Protein AF-0000000083314354 (afdb_homodimer)

Sequence (200 aa):
MYGLIGKIQVVPGQRDALIAILLDGAREMPGCLSYVVAQDSTDPDAIWVTEVWDRQESHAASLTLPSVQQAMARGKPLIAGFSERCETVPVGGHGLATVPMYGLIGKIQVVPGQRDALIAILLDGAREMPGCLSYVVAQDSTDPDAIWVTEVWDRQESHAASLTLPSVQQAMARGKPLIAGFSERCETVPVGGHGLATVP

Foldseek 3Di:
DKKKKWKFFWAPPCLVVLLVLVVQLPPDQQQWFDWDWDQDPPDNRMIMIITDGNDPVSVVVSCVDPSNVVSCVVNVVGTPDIDDMDMDDDDDDPDGHDRD/DKKKKWKFFWAPPCLVVLQVLVVQLPPDQAQWFDWDWDQDPPDNRMIMIITDGNDPVSVVVSCVDPSNVVSCVVNVVGTPDIDDMDMDDDDDDPDTHDRD

Solvent-accessible surface area (backbone atoms only — not comparable to full-atom values): 10120 Å² total; per-residue (Å²): 78,24,25,40,41,33,32,36,29,29,35,82,92,34,45,70,60,42,51,53,37,52,55,66,25,60,56,87,44,75,51,58,23,28,35,39,39,21,41,35,68,87,40,86,38,31,36,35,39,43,38,34,22,64,35,59,65,35,55,61,54,42,62,69,37,68,56,34,43,52,26,48,64,67,35,51,85,38,49,69,46,71,81,42,76,42,57,29,34,45,75,50,65,36,37,65,40,76,78,132,77,24,26,39,41,32,32,36,30,29,35,83,90,34,44,68,62,43,51,55,37,52,52,68,32,53,77,80,46,75,52,58,23,27,36,40,40,20,40,34,69,86,39,85,38,31,35,35,40,41,37,34,23,64,35,60,66,35,55,60,52,41,63,70,36,69,55,34,42,52,26,48,65,68,34,53,83,38,50,69,45,71,84,42,76,42,58,29,33,44,75,49,65,37,34,64,43,78,80,132

Radius of gyration: 16.5 Å; Cα contacts (8 Å, |Δi|>4): 469; chains: 2; bounding box: 36×46×36 Å

pLDDT: mean 95.65, std 8.06, range [43.38, 98.88]

Nearest PDB structures (foldseek):
  4dn9-assembly1_A  TM=9.927E-01  e=3.118E-15  Chloroflexus aurantiacus J-10-fl
  2gff-assembly1_A  TM=8.220E-01  e=1.356E-07  Yersinia pestis
  3qmq-assembly2_B  TM=8.212E-01  e=3.690E-07  Escherichia coli str. K-12 substr. MG1655
  4dpo-assembly1_B  TM=8.648E-01  e=2.000E-06  Methanosarcina mazei Go1
  7bio-assembly1_A  TM=7.520E-01  e=1.765E-06  Streptomyces bottropensis

InterPro domains:
  IPR007138 Antibiotic biosynthesis monooxygenase domain [PF03992] (1-73)
  IPR007138 Antibiotic biosynthesis monooxygenase domain [PS51725] (2-88)
  IPR011008 Dimeric alpha-beta barrel [SSF54909] (4-83)

Organism: NCBI:txid1204385

Secondary structure (DSSP, 8-state):
-EEEEEEEEE-TT-HHHHHHHHHHHTS--TTEEEEEEEEESS-TTEEEEEEEES-HHHHHHHTTSHHHHHHHHHHGGGEEEEEEEEEEEEEEEESPPPP-/-EEEEEEEEE-TT-HHHHHHHHHHHTS--TTEEEEEEEEESS-TTEEEEEEEES-HHHHHHHTTSHHHHHHHHHHGGGEEEEEEEEEEEEEEEESPPPP-

Structure (mmCIF, N/CA/C/O backbone):
data_AF-0000000083314354-model_v1
#
loop_
_entity.id
_entity.type
_entity.pdbx_description
1 polymer 'Antibiotic biosynthesis monooxygenase'
#
loop_
_atom_site.group_PDB
_atom_site.id
_atom_site.type_symbol
_atom_site.label_atom_id
_atom_site.label_alt_id
_atom_site.label_comp_id
_atom_site.label_asym_id
_atom_site.label_entity_id
_atom_site.label_seq_id
_atom_site.pdbx_PDB_ins_code
_atom_site.Cartn_x
_atom_site.Cartn_y
_atom_site.Cartn_z
_atom_site.occupancy
_atom_site.B_iso_or_equiv
_atom_site.auth_seq_id
_atom_site.auth_comp_id
_atom_site.auth_asym_id
_atom_site.auth_atom_id
_atom_site.pdbx_PDB_model_num
ATOM 1 N N . MET A 1 1 ? -13.422 5.605 -2.016 1 97.44 1 MET A N 1
ATOM 2 C CA . MET A 1 1 ? -12.656 4.508 -2.596 1 97.44 1 MET A CA 1
ATOM 3 C C . MET A 1 1 ? -12.5 3.367 -1.596 1 97.44 1 MET A C 1
ATOM 5 O O . MET A 1 1 ? -12.891 3.498 -0.433 1 97.44 1 MET A O 1
ATOM 9 N N . TYR A 1 2 ? -12.086 2.189 -2.035 1 98.62 2 TYR A N 1
ATOM 10 C CA . TYR A 1 2 ? -11.82 0.991 -1.249 1 98.62 2 TYR A CA 1
ATOM 11 C C . TYR A 1 2 ? -10.375 0.531 -1.43 1 98.62 2 TYR A C 1
ATOM 13 O O . TYR A 1 2 ? -9.852 0.546 -2.545 1 98.62 2 TYR A O 1
ATOM 21 N N . GLY A 1 3 ? -9.742 0.152 -0.328 1 98.69 3 GLY A N 1
ATOM 22 C CA . GLY A 1 3 ? -8.352 -0.268 -0.404 1 98.69 3 GLY A CA 1
ATOM 23 C C . GLY A 1 3 ? -8.047 -1.486 0.447 1 98.69 3 GLY A C 1
ATOM 24 O O . GLY A 1 3 ? -8.758 -1.769 1.412 1 98.69 3 GLY A O 1
ATOM 25 N N . LEU A 1 4 ? -7.027 -2.205 0.067 1 98.75 4 LEU A N 1
ATOM 26 C CA . LEU A 1 4 ? -6.516 -3.348 0.817 1 98.75 4 LEU A CA 1
ATOM 27 C C . LEU A 1 4 ? -4.992 -3.336 0.856 1 98.75 4 LEU A C 1
ATOM 29 O O . LEU A 1 4 ? -4.344 -3.023 -0.145 1 98.75 4 LEU A O 1
ATOM 33 N N . ILE A 1 5 ? -4.469 -3.637 1.985 1 98.81 5 ILE A N 1
ATOM 34 C CA . ILE A 1 5 ? -3.053 -3.92 2.188 1 98.81 5 ILE A CA 1
ATOM 35 C C . ILE A 1 5 ? -2.883 -5.328 2.752 1 98.81 5 ILE A C 1
ATOM 37 O O . ILE A 1 5 ? -3.473 -5.668 3.781 1 98.81 5 ILE A O 1
ATOM 41 N N . GLY A 1 6 ? -2.109 -6.125 2.066 1 98.5 6 GLY A N 1
ATOM 42 C CA . GLY A 1 6 ? -1.921 -7.492 2.523 1 98.5 6 GLY A CA 1
ATOM 43 C C . GLY A 1 6 ? -0.474 -7.945 2.471 1 98.5 6 GLY A C 1
ATOM 44 O O . GLY A 1 6 ? 0.269 -7.559 1.566 1 98.5 6 GLY A O 1
ATOM 45 N N . LYS A 1 7 ? -0.162 -8.703 3.445 1 98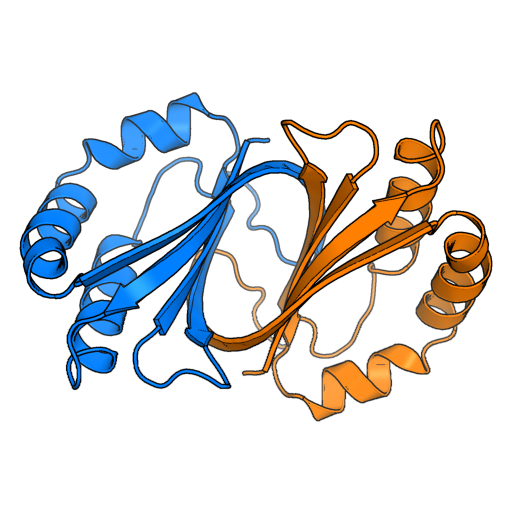.69 7 LYS A N 1
ATOM 46 C CA . LYS A 1 7 ? 1.104 -9.43 3.436 1 98.69 7 LYS A CA 1
ATOM 47 C C . LYS A 1 7 ? 0.876 -10.93 3.307 1 98.69 7 LYS A C 1
ATOM 49 O O . LYS A 1 7 ? 0.167 -11.531 4.117 1 98.69 7 LYS A O 1
ATOM 54 N N . ILE A 1 8 ? 1.473 -11.531 2.312 1 98.75 8 ILE A N 1
ATOM 55 C CA . ILE A 1 8 ? 1.336 -12.945 2.004 1 98.75 8 ILE A CA 1
ATOM 56 C C . ILE A 1 8 ? 2.627 -13.68 2.365 1 98.75 8 ILE A C 1
ATOM 58 O O . ILE A 1 8 ? 3.709 -13.305 1.905 1 98.75 8 ILE A O 1
ATOM 62 N N . GLN A 1 9 ? 2.49 -14.617 3.225 1 98.88 9 GLN A N 1
ATOM 63 C CA . GLN A 1 9 ? 3.6 -15.539 3.449 1 98.88 9 GL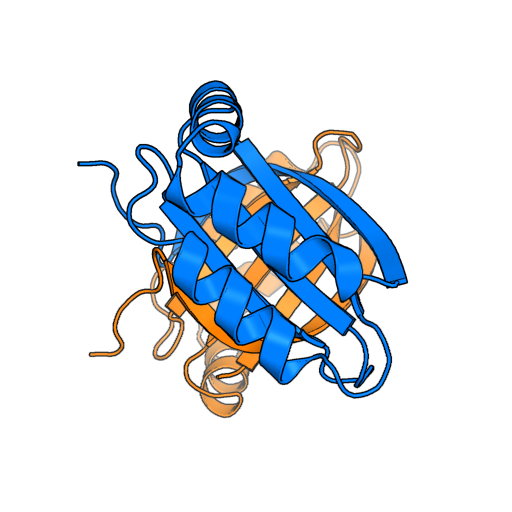N A CA 1
ATOM 64 C C . GLN A 1 9 ? 3.645 -16.625 2.373 1 98.88 9 GLN A C 1
ATOM 66 O O . GLN A 1 9 ? 2.623 -17.234 2.061 1 98.88 9 GLN A O 1
ATOM 71 N N . VAL A 1 10 ? 4.766 -16.812 1.825 1 98.81 10 VAL A N 1
ATOM 72 C CA . VAL A 1 10 ? 4.914 -17.688 0.664 1 98.81 10 VAL A CA 1
ATOM 73 C C . VAL A 1 10 ? 5.68 -18.953 1.058 1 98.81 10 VAL A C 1
ATOM 75 O O . VAL A 1 10 ? 6.559 -18.906 1.923 1 98.81 10 VAL A O 1
ATOM 78 N N . VAL A 1 11 ? 5.387 -20.031 0.438 1 98.81 11 VAL A N 1
ATOM 79 C CA . VAL A 1 11 ? 6.188 -21.25 0.576 1 98.81 11 VAL A CA 1
ATOM 80 C C . VAL A 1 11 ? 7.641 -20.938 0.229 1 98.81 11 VAL A C 1
ATOM 82 O O . VAL A 1 11 ? 7.93 -20.328 -0.804 1 98.81 11 VAL A O 1
ATOM 85 N N . PRO A 1 12 ? 8.547 -21.375 1.115 1 98.44 12 PRO A N 1
ATOM 86 C CA . PRO A 1 12 ? 9.953 -21.047 0.875 1 98.44 12 PRO A CA 1
ATOM 87 C C . PRO A 1 12 ? 10.414 -21.391 -0.539 1 98.44 12 PRO A C 1
ATOM 89 O O . PRO A 1 12 ? 10.109 -22.484 -1.039 1 98.44 12 PRO A O 1
ATOM 92 N N . GLY A 1 13 ? 11.023 -20.406 -1.194 1 98.19 13 GLY A N 1
ATOM 93 C CA . GLY A 1 13 ? 11.586 -20.609 -2.521 1 98.19 13 GLY A CA 1
ATOM 94 C C . GLY A 1 13 ? 10.602 -20.312 -3.635 1 98.19 13 GLY A C 1
ATOM 95 O O . GLY A 1 13 ? 10.953 -20.359 -4.816 1 98.19 13 GLY A O 1
ATOM 96 N N . GLN A 1 14 ? 9.383 -19.906 -3.279 1 98.81 14 GLN A N 1
ATOM 97 C CA . GLN A 1 14 ? 8.344 -19.781 -4.297 1 98.81 14 GLN A CA 1
ATOM 98 C C . GLN A 1 14 ? 7.934 -18.328 -4.484 1 98.81 14 GLN A C 1
ATOM 100 O O . GLN A 1 14 ? 6.902 -18.047 -5.102 1 98.81 14 GLN A O 1
ATOM 105 N N . ARG A 1 15 ? 8.672 -17.453 -3.959 1 98.62 15 ARG A N 1
ATOM 106 C CA . ARG A 1 15 ? 8.266 -16.062 -3.977 1 98.62 15 ARG A CA 1
ATOM 107 C C . ARG A 1 15 ? 8.172 -15.531 -5.406 1 98.62 15 ARG A C 1
ATOM 109 O O . ARG A 1 15 ? 7.176 -14.914 -5.785 1 98.62 15 ARG A O 1
ATOM 116 N N . ASP A 1 16 ? 9.195 -15.766 -6.27 1 98.44 16 ASP A N 1
ATOM 117 C CA . ASP A 1 16 ? 9.203 -15.258 -7.641 1 98.44 16 ASP A CA 1
ATOM 118 C C . ASP A 1 16 ? 8.047 -15.844 -8.445 1 98.44 16 ASP A C 1
ATOM 120 O O . ASP A 1 16 ? 7.426 -15.148 -9.25 1 98.44 16 ASP A O 1
ATOM 124 N N . ALA A 1 17 ? 7.836 -17.094 -8.203 1 98.75 17 ALA A N 1
ATOM 125 C CA . ALA A 1 17 ? 6.75 -17.766 -8.914 1 98.75 17 ALA A CA 1
ATOM 126 C C . ALA A 1 17 ? 5.402 -17.141 -8.562 1 98.75 17 ALA A C 1
ATOM 128 O O . ALA A 1 17 ? 4.574 -16.891 -9.438 1 98.75 17 ALA A O 1
ATOM 129 N N . LEU A 1 18 ? 5.16 -16.891 -7.281 1 98.81 18 LEU A N 1
ATOM 130 C CA . LEU A 1 18 ? 3.895 -16.297 -6.867 1 98.81 18 LEU A CA 1
ATOM 131 C C . LEU A 1 18 ? 3.756 -14.883 -7.406 1 98.81 18 LEU A C 1
ATOM 133 O O . LEU A 1 18 ? 2.68 -14.492 -7.859 1 98.81 18 LEU A O 1
ATOM 137 N N . ILE A 1 19 ? 4.805 -14.141 -7.395 1 98.69 19 ILE A N 1
ATOM 138 C CA . ILE A 1 19 ? 4.777 -12.773 -7.906 1 98.69 19 ILE A CA 1
ATOM 139 C C . ILE A 1 19 ? 4.371 -12.781 -9.383 1 98.69 19 ILE A C 1
ATOM 141 O O . ILE A 1 19 ? 3.514 -12 -9.797 1 98.69 19 ILE A O 1
ATOM 145 N N . ALA A 1 20 ? 4.949 -13.688 -10.141 1 98.31 20 ALA A N 1
ATOM 146 C CA . ALA A 1 20 ? 4.625 -13.781 -11.562 1 98.31 20 ALA A CA 1
ATOM 147 C C . ALA A 1 20 ? 3.146 -14.094 -11.773 1 98.31 20 ALA A C 1
ATOM 149 O O . ALA A 1 20 ? 2.502 -13.516 -12.656 1 98.31 20 ALA A O 1
ATOM 150 N N . ILE A 1 21 ? 2.623 -14.93 -10.977 1 98.38 21 ILE A N 1
ATOM 151 C CA . ILE A 1 21 ? 1.226 -15.344 -11.07 1 98.38 21 ILE A CA 1
ATOM 152 C C . ILE A 1 21 ? 0.318 -14.156 -10.758 1 98.38 21 ILE A C 1
ATOM 154 O O . ILE A 1 21 ? -0.643 -13.891 -11.484 1 98.38 21 ILE A O 1
ATOM 158 N N . LEU A 1 22 ? 0.602 -13.43 -9.672 1 97.81 22 LEU A N 1
ATOM 159 C CA . LEU A 1 22 ? -0.213 -12.289 -9.258 1 97.81 22 LEU A CA 1
ATOM 160 C C . LEU A 1 22 ? -0.202 -11.203 -10.328 1 97.81 22 LEU A C 1
ATOM 162 O O . LEU A 1 22 ? -1.246 -10.625 -10.648 1 97.81 22 LEU A O 1
ATOM 166 N N . LEU A 1 23 ? 0.951 -10.953 -10.867 1 96.56 23 LEU A N 1
ATOM 167 C CA . LEU A 1 23 ? 1.077 -9.906 -11.875 1 96.56 23 LEU A CA 1
ATOM 168 C C . LEU A 1 23 ? 0.33 -10.289 -13.148 1 96.56 23 LEU A C 1
ATOM 170 O O . LEU A 1 23 ? -0.278 -9.43 -13.797 1 96.56 23 LEU A O 1
ATOM 174 N N . ASP A 1 24 ? 0.37 -11.555 -13.484 1 94.19 24 ASP A N 1
ATOM 175 C CA . ASP A 1 24 ? -0.361 -12.039 -14.656 1 94.19 24 ASP A CA 1
ATOM 176 C C . ASP A 1 24 ? -1.867 -11.883 -14.461 1 94.19 24 ASP A C 1
ATOM 178 O O . ASP A 1 24 ? -2.59 -11.562 -15.406 1 94.19 24 ASP A O 1
ATOM 182 N N . GLY A 1 25 ? -2.365 -11.977 -13.289 1 92.56 25 GLY A N 1
ATOM 183 C CA . GLY A 1 25 ? -3.785 -11.93 -12.977 1 92.56 25 GLY A CA 1
ATOM 184 C C . GLY A 1 25 ? -4.309 -10.516 -12.812 1 92.56 25 GLY A C 1
ATOM 185 O O . GLY A 1 25 ? -5.52 -10.289 -12.82 1 92.56 25 GLY A O 1
ATOM 186 N N . ALA A 1 26 ? -3.438 -9.633 -12.555 1 86.25 26 ALA A N 1
ATOM 187 C CA . ALA A 1 26 ? -3.828 -8.266 -12.227 1 86.25 26 ALA A CA 1
ATOM 188 C C . ALA A 1 26 ? -4.012 -7.426 -13.484 1 86.25 26 ALA A C 1
ATOM 190 O O . ALA A 1 26 ? -4.145 -6.199 -13.414 1 86.25 26 ALA A O 1
ATOM 191 N N . ARG A 1 27 ? -4.148 -8.133 -14.523 1 84.69 27 ARG A N 1
ATOM 192 C CA . ARG A 1 27 ? -4.348 -7.406 -15.766 1 84.69 27 ARG A CA 1
ATOM 193 C C . ARG A 1 27 ? -5.828 -7.109 -16 1 84.69 27 ARG A C 1
ATOM 195 O O . ARG A 1 27 ? -6.684 -7.949 -15.727 1 84.69 27 ARG A O 1
ATOM 202 N N . GLU A 1 28 ? -6.238 -5.871 -16.281 1 86.38 28 GLU A N 1
ATOM 203 C CA . GLU A 1 28 ? -7.555 -5.414 -16.719 1 86.38 28 GLU A CA 1
ATOM 204 C C . GLU A 1 28 ? -8.617 -5.707 -15.672 1 86.38 28 GLU A C 1
ATOM 206 O O . GLU A 1 28 ? -9.461 -6.586 -15.859 1 86.38 28 GLU A O 1
ATOM 211 N N . MET A 1 29 ? -8.703 -5.133 -14.688 1 95.06 29 MET A N 1
ATOM 212 C CA . MET A 1 29 ? -9.703 -5.215 -13.633 1 95.06 29 MET A CA 1
ATOM 213 C C . MET A 1 29 ? -10.492 -3.912 -13.523 1 95.06 29 MET A C 1
ATOM 215 O O . MET A 1 29 ? -10.031 -2.953 -12.898 1 95.06 29 MET A O 1
ATOM 219 N N . PRO A 1 30 ? -11.68 -4.02 -14.195 1 96 30 PRO A N 1
ATOM 220 C CA . PRO A 1 30 ? -12.492 -2.801 -14.172 1 96 30 PRO A CA 1
ATOM 221 C C . PRO A 1 30 ? -12.641 -2.223 -12.766 1 96 30 PRO A C 1
ATOM 223 O O . PRO A 1 30 ? -12.938 -2.961 -11.82 1 96 30 PRO A O 1
ATOM 226 N N . GLY A 1 31 ? -12.328 -0.922 -12.602 1 96.5 31 GLY A N 1
ATOM 227 C CA . GLY A 1 31 ? -12.484 -0.228 -11.328 1 96.5 31 GLY A CA 1
ATOM 228 C C . GLY A 1 31 ? -11.234 -0.272 -10.469 1 96.5 31 GLY A C 1
ATOM 229 O O . GLY A 1 31 ? -11.164 0.386 -9.43 1 96.5 31 GLY A O 1
ATOM 230 N N . CYS A 1 32 ? -10.234 -1.088 -10.836 1 96.75 32 CYS A N 1
ATOM 231 C CA . CYS A 1 32 ? -8.961 -1.099 -10.125 1 96.75 32 CYS A CA 1
ATOM 232 C C . CYS A 1 32 ? -8.125 0.123 -10.484 1 96.75 32 CYS A C 1
ATOM 234 O O . CYS A 1 32 ? -7.797 0.334 -11.656 1 96.75 32 CYS A O 1
ATOM 236 N N . LEU A 1 33 ? -7.758 0.888 -9.531 1 96.19 33 LEU A N 1
ATOM 237 C CA . LEU A 1 33 ? -6.996 2.111 -9.758 1 96.19 33 LEU A CA 1
ATOM 238 C C . LEU A 1 33 ? -5.508 1.872 -9.531 1 96.19 33 LEU A C 1
ATOM 240 O O . LEU A 1 33 ? -4.668 2.543 -10.133 1 96.19 33 LEU A O 1
ATOM 244 N N . SER A 1 34 ? -5.258 0.936 -8.672 1 96.38 34 SER A N 1
ATOM 245 C CA . SER A 1 34 ? -3.883 0.571 -8.344 1 96.38 34 SER A CA 1
ATOM 246 C C . SER A 1 34 ? -3.805 -0.843 -7.781 1 96.38 34 SER A C 1
ATOM 248 O O . SER A 1 34 ? -4.664 -1.253 -7 1 96.38 34 SER A O 1
ATOM 250 N N . TYR A 1 35 ? -2.873 -1.595 -8.195 1 97.12 35 TYR A N 1
ATOM 251 C CA . TYR A 1 35 ? -2.514 -2.926 -7.715 1 97.12 35 TYR A CA 1
ATOM 252 C C . TYR A 1 35 ? -1.008 -3.146 -7.801 1 97.12 35 TYR A C 1
ATOM 254 O O . TYR A 1 35 ? -0.467 -3.363 -8.891 1 97.12 35 TYR A O 1
ATOM 262 N N . VAL A 1 36 ? -0.32 -3.129 -6.676 1 97.69 36 VAL A N 1
ATOM 263 C CA . VAL A 1 36 ? 1.138 -3.195 -6.664 1 97.69 36 VAL A CA 1
ATOM 264 C C . VAL A 1 36 ? 1.593 -4.461 -5.941 1 97.69 36 VAL A C 1
ATOM 266 O O . VAL A 1 36 ? 1.148 -4.738 -4.828 1 97.69 36 VAL A O 1
ATOM 269 N N . VAL A 1 37 ? 2.41 -5.219 -6.562 1 98.56 37 VAL A N 1
ATOM 270 C CA . VAL A 1 37 ? 3.047 -6.395 -5.977 1 98.56 37 VAL A CA 1
ATOM 271 C C . VAL A 1 37 ? 4.5 -6.074 -5.633 1 98.56 37 VAL A C 1
ATOM 273 O O . VAL A 1 37 ? 5.246 -5.559 -6.469 1 98.56 37 VAL A O 1
ATOM 276 N N . ALA A 1 38 ? 4.883 -6.383 -4.402 1 98.81 38 ALA A N 1
ATOM 277 C CA . ALA A 1 38 ? 6.223 -6.039 -3.936 1 98.81 38 ALA A CA 1
ATOM 278 C C . ALA A 1 38 ? 6.812 -7.164 -3.088 1 98.81 38 ALA A C 1
ATOM 280 O O . ALA A 1 38 ? 6.09 -7.832 -2.344 1 98.81 38 ALA A O 1
ATOM 281 N N . GLN A 1 39 ? 8.078 -7.34 -3.215 1 98.88 39 GLN A N 1
ATOM 282 C CA . GLN A 1 39 ? 8.805 -8.18 -2.268 1 98.88 39 GLN A CA 1
ATOM 283 C C . GLN A 1 39 ? 8.938 -7.492 -0.911 1 98.88 39 GLN A C 1
ATOM 285 O O . GLN A 1 39 ? 9.133 -6.277 -0.84 1 98.88 39 GLN A O 1
ATOM 290 N N . ASP A 1 40 ? 8.82 -8.273 0.174 1 98.75 40 ASP A N 1
ATOM 291 C CA . ASP A 1 40 ? 9.242 -7.754 1.473 1 98.75 40 ASP A CA 1
ATOM 292 C C . ASP A 1 40 ? 10.758 -7.613 1.541 1 98.75 40 ASP A C 1
ATOM 294 O O . ASP A 1 40 ? 11.492 -8.562 1.248 1 98.75 40 ASP A O 1
ATOM 298 N N . SER A 1 41 ? 11.242 -6.5 1.929 1 98.31 41 SER A N 1
ATOM 299 C CA . SER A 1 41 ? 12.672 -6.23 1.861 1 98.31 41 SER A CA 1
ATOM 300 C C . SER A 1 41 ? 13.438 -7.031 2.912 1 98.31 41 SER A C 1
ATOM 302 O O . SER A 1 41 ? 14.633 -7.281 2.764 1 98.31 41 SER A O 1
ATOM 304 N N . THR A 1 42 ? 12.75 -7.547 3.949 1 97.19 42 THR A N 1
ATOM 305 C CA . THR A 1 42 ? 13.469 -8.148 5.066 1 97.19 42 THR A CA 1
ATOM 306 C C . THR A 1 42 ?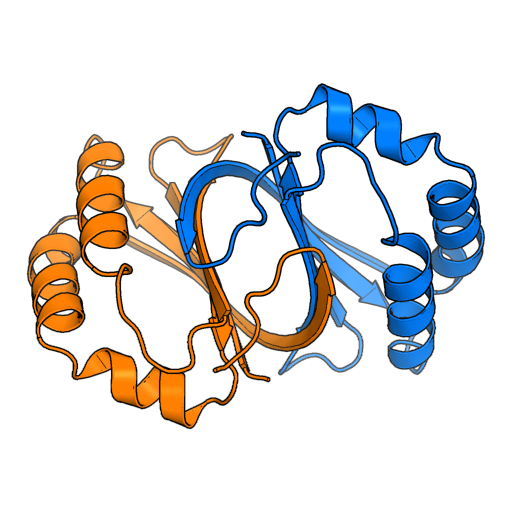 13.094 -9.617 5.215 1 97.19 42 THR A C 1
ATOM 308 O O . THR A 1 42 ? 13.719 -10.352 5.992 1 97.19 42 THR A O 1
ATOM 311 N N . ASP A 1 43 ? 12.039 -10.07 4.582 1 97.75 43 ASP A N 1
ATOM 312 C CA . ASP A 1 43 ? 11.57 -11.453 4.633 1 97.75 43 ASP A CA 1
ATOM 313 C C . ASP A 1 43 ? 11.539 -12.07 3.236 1 97.75 43 ASP A C 1
ATOM 315 O O . ASP A 1 43 ? 10.672 -11.734 2.422 1 97.75 43 ASP A O 1
ATOM 319 N N . PRO A 1 44 ? 12.414 -12.977 2.977 1 97.81 44 PRO A N 1
ATOM 320 C CA . PRO A 1 44 ? 12.508 -13.531 1.624 1 97.81 44 PRO A CA 1
ATOM 321 C C . PRO A 1 44 ? 11.289 -14.383 1.254 1 97.81 44 PRO A C 1
ATOM 323 O O . PRO A 1 44 ? 11.117 -14.734 0.086 1 97.81 44 PRO A O 1
ATOM 326 N N . ASP A 1 45 ? 10.461 -14.664 2.268 1 98.44 45 ASP A N 1
ATOM 327 C CA . ASP A 1 45 ? 9.297 -15.508 2.016 1 98.44 45 ASP A CA 1
ATOM 328 C C . ASP A 1 45 ? 8 -14.719 2.215 1 98.44 45 ASP A C 1
ATOM 330 O O . ASP A 1 45 ? 7.008 -15.258 2.713 1 98.44 45 ASP A O 1
ATOM 334 N N . ALA A 1 46 ? 8.047 -13.438 1.849 1 98.75 46 ALA A N 1
ATOM 335 C CA . ALA A 1 46 ? 6.836 -12.633 1.989 1 98.75 46 ALA A CA 1
ATOM 336 C C . ALA A 1 46 ? 6.691 -11.656 0.83 1 98.75 46 ALA A C 1
ATOM 338 O O . ALA A 1 46 ? 7.691 -11.172 0.288 1 98.75 46 ALA A O 1
ATOM 339 N N . ILE A 1 47 ? 5.434 -11.43 0.482 1 98.81 47 ILE A N 1
ATOM 340 C CA . ILE A 1 47 ? 5.008 -10.5 -0.557 1 98.81 47 ILE A CA 1
ATOM 341 C C . ILE A 1 47 ? 3.969 -9.539 0.008 1 98.81 47 ILE A C 1
ATOM 343 O O . ILE A 1 47 ? 3.117 -9.93 0.808 1 98.81 47 ILE A O 1
ATOM 347 N N . TRP A 1 48 ? 4.113 -8.32 -0.403 1 98.81 48 TRP A N 1
ATOM 348 C CA . TRP A 1 48 ? 3.08 -7.332 -0.117 1 98.81 48 TRP A CA 1
ATOM 349 C C . TRP A 1 48 ? 2.244 -7.043 -1.358 1 98.81 48 TRP A C 1
ATOM 351 O O . TRP A 1 48 ? 2.781 -6.926 -2.463 1 98.81 48 TRP A O 1
ATOM 361 N N . VAL A 1 49 ? 0.959 -6.891 -1.178 1 98.75 49 VAL A N 1
ATOM 362 C CA . VAL A 1 49 ? 0.055 -6.395 -2.209 1 98.75 49 VAL A CA 1
ATOM 363 C C . VAL A 1 49 ? -0.736 -5.203 -1.674 1 98.75 49 VAL A C 1
ATOM 365 O O . VAL A 1 49 ? -1.353 -5.289 -0.609 1 98.75 49 VAL A O 1
ATOM 368 N N . THR A 1 50 ? -0.691 -4.086 -2.35 1 98.44 50 THR A N 1
ATOM 369 C CA . THR A 1 50 ? -1.521 -2.926 -2.049 1 98.44 50 THR A CA 1
ATOM 370 C C . THR A 1 50 ? -2.457 -2.611 -3.213 1 98.44 50 THR A C 1
ATOM 372 O O . THR A 1 50 ? -2.043 -2.635 -4.371 1 98.44 50 THR A O 1
ATOM 375 N N . GLU A 1 51 ? -3.693 -2.311 -2.848 1 98.19 51 GLU A N 1
ATOM 376 C CA . GLU A 1 51 ? -4.715 -2.133 -3.875 1 98.19 51 GLU A CA 1
ATOM 377 C C . GLU A 1 51 ? -5.594 -0.92 -3.578 1 98.19 51 GLU A C 1
ATOM 379 O O . GLU A 1 51 ? -5.906 -0.645 -2.418 1 98.19 51 GLU A O 1
ATOM 384 N N . VAL A 1 52 ? -5.996 -0.265 -4.605 1 98.06 52 VAL A N 1
ATOM 385 C CA . VAL A 1 52 ? -7.004 0.792 -4.551 1 98.06 52 VAL A CA 1
ATOM 386 C C . VAL A 1 52 ? -8.055 0.562 -5.633 1 98.06 52 VAL A C 1
ATOM 388 O O . VAL A 1 52 ? -7.719 0.338 -6.797 1 98.06 52 VAL A O 1
ATOM 391 N N . TRP A 1 53 ? -9.273 0.628 -5.203 1 97.75 53 TRP A N 1
ATOM 392 C CA . TRP A 1 53 ? -10.438 0.441 -6.066 1 97.75 53 TRP A CA 1
ATOM 393 C C . TRP A 1 53 ? -11.359 1.655 -6.012 1 97.75 53 TRP A C 1
ATOM 395 O O . TRP A 1 53 ? -11.461 2.316 -4.973 1 97.75 53 TRP A O 1
ATOM 405 N N . ASP A 1 54 ? -12.047 1.853 -7.121 1 97.19 54 ASP A N 1
ATOM 406 C CA . ASP A 1 54 ? -12.977 2.979 -7.137 1 97.19 54 ASP A CA 1
ATOM 407 C C . ASP A 1 54 ? -14.109 2.76 -6.141 1 97.19 54 ASP A C 1
ATOM 409 O O . ASP A 1 54 ? -14.641 3.721 -5.578 1 97.19 54 ASP A O 1
ATOM 413 N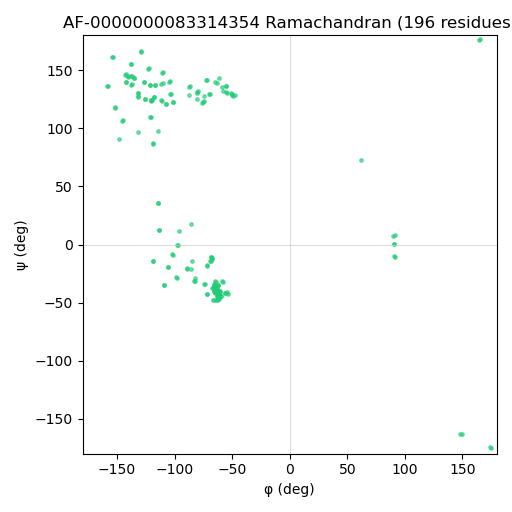 N . ARG A 1 55 ? -14.508 1.507 -6 1 97.94 55 ARG A N 1
ATOM 414 C CA . ARG A 1 55 ? -15.523 1.13 -5.016 1 97.94 55 ARG A CA 1
ATOM 415 C C . ARG A 1 55 ? -15.352 -0.325 -4.59 1 97.94 55 ARG A C 1
ATOM 417 O O . ARG A 1 55 ? -14.719 -1.114 -5.293 1 97.94 55 ARG A O 1
ATOM 424 N N . GLN A 1 56 ? -15.93 -0.704 -3.459 1 98.38 56 GLN A N 1
ATOM 425 C CA . GLN A 1 56 ? -15.805 -2.045 -2.896 1 98.38 56 GLN A CA 1
ATOM 426 C C . GLN A 1 56 ? -16.422 -3.088 -3.822 1 98.38 56 GLN A C 1
ATOM 428 O O . GLN A 1 56 ? -15.906 -4.199 -3.949 1 98.38 56 GLN A O 1
ATOM 433 N N . GLU A 1 57 ? -17.5 -2.748 -4.457 1 98.56 57 GLU A N 1
ATOM 434 C CA . GLU A 1 57 ? -18.188 -3.666 -5.355 1 98.56 57 GLU A CA 1
ATOM 435 C C . GLU A 1 57 ? -17.312 -4.059 -6.535 1 98.56 57 GLU A C 1
ATOM 437 O O . GLU A 1 57 ? -17.391 -5.18 -7.035 1 98.56 57 GLU A O 1
ATOM 442 N N . SER A 1 58 ? -16.484 -3.135 -7.023 1 98.31 58 SER A N 1
ATOM 443 C CA . SER A 1 58 ? -15.555 -3.447 -8.109 1 98.31 58 SER A CA 1
ATOM 444 C C . SER A 1 58 ? -14.523 -4.48 -7.668 1 98.31 58 SER A C 1
ATOM 446 O O . SER A 1 58 ? -14.188 -5.391 -8.43 1 98.31 58 SER A O 1
ATOM 448 N N . HIS A 1 59 ? -14.055 -4.324 -6.449 1 98.25 59 HIS A N 1
ATOM 449 C CA . HIS A 1 59 ? -13.133 -5.328 -5.918 1 98.25 59 HIS A CA 1
ATOM 450 C C . HIS A 1 59 ? -13.797 -6.699 -5.844 1 98.25 59 HIS A C 1
ATOM 452 O O . HIS A 1 59 ? -13.234 -7.691 -6.309 1 98.25 59 HIS A O 1
ATOM 458 N N . ALA A 1 60 ? -15.016 -6.738 -5.328 1 98.31 60 ALA A N 1
ATOM 459 C CA . ALA A 1 60 ? -15.742 -7.996 -5.207 1 98.31 60 ALA A CA 1
ATOM 460 C C . ALA A 1 60 ? -15.969 -8.633 -6.574 1 98.31 60 ALA A C 1
ATOM 462 O O . ALA A 1 60 ? -15.805 -9.844 -6.738 1 98.31 60 ALA A O 1
ATOM 463 N N . ALA A 1 61 ? -16.297 -7.84 -7.574 1 98.12 61 ALA A N 1
ATOM 464 C CA . ALA A 1 61 ? -16.547 -8.328 -8.93 1 98.12 61 ALA A CA 1
ATOM 465 C C . ALA A 1 61 ? -15.266 -8.891 -9.547 1 98.12 61 ALA A C 1
ATOM 467 O O . ALA A 1 61 ? -15.32 -9.844 -10.328 1 98.12 61 ALA A O 1
ATOM 468 N N . SER A 1 62 ? -14.172 -8.273 -9.258 1 97.81 62 SER A N 1
ATOM 469 C CA . SER A 1 62 ? -12.898 -8.703 -9.836 1 97.81 62 SER A CA 1
ATOM 470 C C . SER A 1 62 ? -12.594 -10.156 -9.492 1 97.81 62 SER A C 1
ATOM 472 O O . SER A 1 62 ? -11.984 -10.875 -10.281 1 97.81 62 SER A O 1
ATOM 474 N N . LEU A 1 63 ? -13.039 -10.602 -8.312 1 97.5 63 LEU A N 1
ATOM 475 C CA . LEU A 1 63 ? -12.742 -11.945 -7.828 1 97.5 63 LEU A CA 1
ATOM 476 C C . LEU A 1 63 ? -13.43 -13 -8.688 1 97.5 63 LEU A C 1
ATOM 478 O O . LEU A 1 63 ? -13.094 -14.18 -8.617 1 97.5 63 LEU A O 1
ATOM 482 N N . THR A 1 64 ? -14.336 -12.555 -9.516 1 97 64 THR A N 1
ATOM 483 C CA . THR A 1 64 ? -15.078 -13.492 -10.352 1 97 64 THR A CA 1
ATOM 484 C C . THR A 1 64 ? -14.516 -13.5 -11.773 1 97 64 THR A C 1
ATOM 486 O O . THR A 1 64 ? -14.914 -14.328 -12.594 1 97 64 THR A O 1
ATOM 489 N N . LEU A 1 65 ? -13.648 -12.648 -12.148 1 97 65 LEU A N 1
ATOM 490 C CA . LEU A 1 65 ? -13.023 -12.617 -13.469 1 97 65 LEU A CA 1
ATOM 491 C C . LEU A 1 65 ? -12.203 -13.875 -13.711 1 97 65 LEU A C 1
ATOM 493 O O . LEU A 1 65 ? -11.508 -14.352 -12.812 1 97 65 LEU A O 1
ATOM 497 N N . PRO A 1 66 ? -12.258 -14.43 -14.898 1 96.44 66 PRO A N 1
ATOM 498 C CA . PRO A 1 66 ? -11.516 -15.656 -15.188 1 96.44 66 PRO A CA 1
ATOM 499 C C . PRO A 1 66 ? -10.023 -15.531 -14.914 1 96.44 66 PRO A C 1
ATOM 501 O O . PRO A 1 66 ? -9.414 -16.438 -14.352 1 96.44 66 PRO A O 1
ATOM 504 N N . SER A 1 67 ? -9.414 -14.406 -15.281 1 96 67 SER A N 1
ATOM 505 C CA . SER A 1 67 ? -7.98 -14.219 -15.078 1 96 67 SER A CA 1
ATOM 506 C C . SER A 1 67 ? -7.629 -14.219 -13.594 1 96 67 SER A C 1
ATOM 508 O O . SER A 1 67 ? -6.613 -14.789 -13.188 1 96 67 SER A O 1
ATOM 510 N N . VAL A 1 68 ? -8.445 -13.648 -12.773 1 97.38 68 VAL A N 1
ATOM 511 C CA . VAL A 1 68 ? -8.211 -13.578 -11.336 1 97.38 68 VAL A CA 1
ATOM 512 C C . VAL A 1 68 ? -8.406 -14.961 -10.711 1 97.38 68 VAL A C 1
ATOM 514 O O . VAL A 1 68 ? -7.594 -15.406 -9.906 1 97.38 68 VAL A O 1
ATOM 517 N N . GLN A 1 69 ? -9.43 -15.641 -11.141 1 97.56 69 GLN A N 1
ATOM 518 C CA . GLN A 1 69 ? -9.688 -16.984 -10.641 1 97.56 69 GLN A CA 1
ATOM 519 C C . GLN A 1 69 ? -8.539 -17.938 -11 1 97.56 69 GLN A C 1
ATOM 521 O O . GLN A 1 69 ? -8.148 -18.766 -10.18 1 97.56 69 GLN A O 1
ATOM 526 N N . GLN A 1 70 ? -8.055 -17.844 -12.172 1 97.38 70 GLN A N 1
ATOM 527 C CA . GLN A 1 70 ? -6.922 -18.672 -12.586 1 97.38 70 GLN A CA 1
ATOM 528 C C . GLN A 1 70 ? -5.688 -18.359 -11.742 1 97.38 70 GLN A C 1
ATOM 530 O O . GLN A 1 70 ? -4.984 -19.281 -11.312 1 97.38 70 GLN A O 1
ATOM 535 N N . ALA A 1 71 ? -5.426 -17.078 -11.516 1 97.81 71 ALA A N 1
ATOM 536 C CA . ALA A 1 71 ? -4.289 -16.688 -10.688 1 97.81 71 ALA A CA 1
ATOM 537 C C . ALA A 1 71 ? -4.434 -17.219 -9.266 1 97.81 71 ALA A C 1
ATOM 539 O O . ALA A 1 71 ? -3.463 -17.703 -8.68 1 97.81 71 ALA A O 1
ATOM 540 N N . MET A 1 72 ? -5.625 -17.109 -8.766 1 97.69 72 MET A N 1
ATOM 541 C CA . MET A 1 72 ? -5.871 -17.609 -7.41 1 97.69 72 MET A CA 1
ATOM 542 C C . MET A 1 72 ? -5.633 -19.109 -7.328 1 97.69 72 MET A C 1
ATOM 544 O O . MET A 1 72 ? -5 -19.594 -6.391 1 97.69 72 MET A O 1
ATOM 548 N N . ALA A 1 73 ? -6.082 -19.828 -8.32 1 98.25 73 ALA A N 1
ATOM 549 C CA . ALA A 1 73 ? -5.926 -21.281 -8.344 1 98.25 73 ALA A CA 1
ATOM 550 C C . ALA A 1 73 ? -4.453 -21.688 -8.422 1 98.25 73 ALA A C 1
ATOM 552 O O . ALA A 1 73 ? -4.016 -22.594 -7.727 1 98.25 73 ALA A O 1
ATOM 553 N N . ARG A 1 74 ? -3.729 -21 -9.195 1 98.56 74 ARG A N 1
ATOM 554 C CA . ARG A 1 74 ? -2.309 -21.297 -9.367 1 98.56 74 ARG A CA 1
ATOM 555 C C . ARG A 1 74 ? -1.507 -20.844 -8.156 1 98.56 74 ARG A C 1
ATOM 557 O O . ARG A 1 74 ? -0.496 -21.453 -7.809 1 98.56 74 ARG A O 1
ATOM 564 N N . GLY A 1 75 ? -1.94 -19.75 -7.555 1 98.69 75 GLY A N 1
ATOM 565 C CA . GLY A 1 75 ? -1.188 -19.141 -6.473 1 98.69 75 GLY A CA 1
ATOM 566 C C . GLY A 1 75 ? -1.425 -19.797 -5.129 1 98.69 75 GLY A C 1
ATOM 567 O O . GLY A 1 75 ? -0.519 -19.859 -4.293 1 98.69 75 GLY A O 1
ATOM 568 N N . LYS A 1 76 ? -2.592 -20.312 -4.926 1 98.56 76 LYS A N 1
ATOM 569 C CA . LYS A 1 76 ? -3.012 -20.828 -3.621 1 98.56 76 LYS A CA 1
ATOM 570 C C . LYS A 1 76 ? -2.021 -21.844 -3.086 1 98.56 76 LYS A C 1
ATOM 572 O O . LYS A 1 76 ? -1.611 -21.781 -1.925 1 98.56 76 LYS A O 1
ATOM 577 N N . PRO A 1 77 ? -1.514 -22.734 -3.875 1 98.75 77 PRO A N 1
ATOM 578 C CA . PRO A 1 77 ? -0.585 -23.734 -3.35 1 98.75 77 PRO A CA 1
ATOM 579 C C . PRO A 1 77 ? 0.754 -23.141 -2.928 1 98.75 77 PRO A C 1
ATOM 581 O O . PRO A 1 77 ? 1.541 -23.797 -2.24 1 98.75 77 PRO A O 1
ATOM 584 N N . LEU A 1 78 ? 1.047 -21.922 -3.328 1 98.88 78 LEU A N 1
ATOM 585 C CA . LEU A 1 78 ? 2.33 -21.297 -3.049 1 98.88 78 LEU A CA 1
ATOM 586 C C . LEU A 1 78 ? 2.238 -20.391 -1.819 1 98.88 78 LEU A C 1
ATOM 588 O O . LEU A 1 78 ? 3.244 -19.828 -1.38 1 98.88 78 LEU A O 1
ATOM 592 N N . ILE A 1 79 ? 1.082 -20.328 -1.248 1 98.81 79 ILE A N 1
ATOM 593 C CA . ILE A 1 79 ? 0.831 -19.438 -0.116 1 98.81 79 ILE A CA 1
ATOM 594 C C . ILE A 1 79 ? 0.863 -20.234 1.183 1 98.81 79 ILE A C 1
ATOM 596 O O . ILE A 1 79 ? 0.125 -21.219 1.335 1 98.81 79 ILE A O 1
ATOM 600 N N . ALA A 1 80 ? 1.714 -19.828 2.033 1 98.69 80 ALA A N 1
ATOM 601 C CA . ALA A 1 80 ? 1.853 -20.484 3.328 1 98.69 80 ALA A CA 1
ATOM 602 C C . ALA A 1 80 ? 0.927 -19.859 4.367 1 98.69 80 ALA A C 1
ATOM 604 O O . ALA A 1 80 ? 0.641 -20.469 5.402 1 98.69 80 ALA A O 1
ATOM 605 N N . GLY A 1 81 ? 0.472 -18.594 4.102 1 98 81 GLY A N 1
ATOM 606 C CA . GLY A 1 81 ? -0.418 -17.891 5.004 1 98 81 GLY A CA 1
ATOM 607 C C . GLY A 1 81 ? -0.489 -16.391 4.727 1 98 81 GLY A C 1
ATOM 608 O O . GLY A 1 81 ? 0.145 -15.906 3.793 1 98 81 GLY A O 1
ATOM 609 N N . PHE A 1 82 ? -1.349 -15.75 5.48 1 96.69 82 PHE A N 1
ATOM 610 C CA . PHE A 1 82 ? -1.506 -14.305 5.445 1 96.69 82 PHE A CA 1
ATOM 611 C C . PHE A 1 82 ? -1.212 -13.695 6.809 1 96.69 82 PHE A C 1
ATOM 613 O O . PHE A 1 82 ? -1.805 -14.094 7.816 1 96.69 82 PHE A O 1
ATOM 620 N N . SER A 1 83 ? -0.291 -12.781 6.812 1 96.31 83 SER A N 1
ATOM 621 C CA . SER A 1 83 ? 0.116 -12.258 8.117 1 96.31 83 SER A CA 1
ATOM 622 C C . SER A 1 83 ? -0.442 -10.859 8.352 1 96.31 83 SER A C 1
ATOM 624 O O . SER A 1 83 ? -0.47 -10.383 9.484 1 96.31 83 SER A O 1
ATOM 626 N N . GLU A 1 84 ? -0.827 -10.195 7.285 1 95.19 84 GLU A N 1
ATOM 627 C CA . GLU A 1 84 ? -1.482 -8.898 7.395 1 95.19 84 GLU A CA 1
ATOM 628 C C . GLU A 1 84 ? -2.588 -8.75 6.355 1 95.19 84 GLU A C 1
ATOM 630 O O . GLU A 1 84 ? -2.434 -9.18 5.211 1 95.19 84 GLU A O 1
ATOM 635 N N . ARG A 1 85 ? -3.607 -8.203 6.75 1 96.81 85 ARG A N 1
ATOM 636 C CA . ARG A 1 85 ? -4.699 -7.789 5.879 1 96.81 85 ARG A CA 1
ATOM 637 C C . ARG A 1 85 ? -5.445 -6.594 6.465 1 96.81 85 ARG A C 1
ATOM 639 O O . ARG A 1 85 ? -6.062 -6.703 7.527 1 96.81 85 ARG A O 1
ATOM 646 N N . CYS A 1 86 ? -5.414 -5.551 5.785 1 97.38 86 CYS A N 1
ATOM 647 C CA . CYS A 1 86 ? -6.016 -4.316 6.273 1 97.38 86 CYS A CA 1
ATOM 648 C C . CYS A 1 86 ? -6.902 -3.686 5.203 1 97.38 86 CYS A C 1
ATOM 650 O O . CYS A 1 86 ? -6.465 -3.484 4.07 1 97.38 86 CYS A O 1
ATOM 652 N N . GLU A 1 87 ? -8.125 -3.422 5.645 1 98.38 87 GLU A N 1
ATOM 653 C CA . GLU A 1 87 ? -8.992 -2.625 4.785 1 98.38 87 GLU A CA 1
ATOM 654 C C . GLU A 1 87 ? -8.797 -1.133 5.031 1 98.38 87 GLU A C 1
ATOM 656 O O . GLU A 1 87 ? -8.688 -0.696 6.18 1 98.38 87 GLU A O 1
ATOM 661 N N . THR A 1 88 ? -8.719 -0.431 3.916 1 98.81 88 THR A N 1
ATOM 662 C CA . THR A 1 88 ? -8.5 1.009 4.02 1 98.81 88 THR A CA 1
ATOM 663 C C . THR A 1 88 ? -9.531 1.77 3.191 1 98.81 88 THR A C 1
ATOM 665 O O . THR A 1 88 ? -10.273 1.171 2.408 1 98.81 88 THR A O 1
ATOM 668 N N . VAL A 1 89 ? -9.602 3.098 3.445 1 98.69 89 VAL A N 1
ATOM 669 C CA . VAL A 1 89 ? -10.391 4.031 2.645 1 98.69 89 VAL A CA 1
ATOM 670 C C . VAL A 1 89 ? -9.477 5.078 2.021 1 98.69 89 VAL A C 1
ATOM 672 O O . VAL A 1 89 ? -9.227 6.129 2.619 1 98.69 89 VAL A O 1
ATOM 675 N N . PRO A 1 90 ? -8.891 4.746 0.807 1 98.56 90 PRO A N 1
ATOM 676 C CA . PRO A 1 90 ? -8.047 5.746 0.153 1 98.56 90 PRO A CA 1
ATOM 677 C C . PRO A 1 90 ? -8.766 7.078 -0.062 1 98.56 90 PRO A C 1
ATOM 679 O O . PRO A 1 90 ? -9.945 7.094 -0.425 1 98.56 90 PRO A O 1
ATOM 682 N N . VAL A 1 91 ? -8.055 8.164 0.219 1 97.69 91 VAL A N 1
ATOM 683 C CA . VAL A 1 91 ? -8.641 9.5 0.13 1 97.69 91 VAL A CA 1
ATOM 684 C C . VAL A 1 91 ? -8.047 10.25 -1.058 1 97.69 91 VAL A C 1
ATOM 686 O O . VAL A 1 91 ? -8.703 11.094 -1.663 1 97.69 91 VAL A O 1
ATOM 689 N N . GLY A 1 92 ? -6.738 10.016 -1.354 1 94.81 92 GLY A N 1
ATOM 690 C CA . GLY A 1 92 ? -6.047 10.664 -2.455 1 94.81 92 GLY A CA 1
ATOM 691 C C . GLY A 1 92 ? -4.559 10.359 -2.488 1 94.81 92 GLY A C 1
ATOM 692 O O . GLY A 1 92 ? -4.094 9.453 -1.799 1 94.81 92 GLY A O 1
ATOM 693 N N . GLY A 1 93 ? -3.867 11.055 -3.432 1 92.88 93 GLY A N 1
ATOM 694 C CA . GLY A 1 93 ? -2.438 10.852 -3.596 1 92.88 93 GLY A CA 1
ATOM 695 C C . GLY A 1 93 ? -1.97 11.031 -5.027 1 92.88 93 GLY A C 1
ATOM 696 O O . GLY A 1 93 ? -2.602 11.75 -5.805 1 92.88 93 GLY A O 1
ATOM 697 N N . HIS A 1 94 ? -0.869 10.531 -5.191 1 91.44 94 HIS A N 1
ATOM 698 C CA . HIS A 1 94 ? -0.202 10.609 -6.484 1 91.44 94 HIS A CA 1
ATOM 699 C C . HIS A 1 94 ? -0.15 9.25 -7.164 1 91.44 94 HIS A C 1
ATOM 701 O O . HIS A 1 94 ? 0.099 8.234 -6.508 1 91.44 94 HIS A O 1
ATOM 707 N N . GLY A 1 95 ? -0.389 9.242 -8.5 1 85.69 95 GLY A N 1
ATOM 708 C CA . GLY A 1 95 ? -0.103 8.055 -9.289 1 85.69 95 GLY A CA 1
ATOM 709 C C . GLY A 1 95 ? -1.274 7.09 -9.367 1 85.69 95 GLY A C 1
ATOM 710 O O . GLY A 1 95 ? -1.11 5.934 -9.758 1 85.69 95 GLY A O 1
ATOM 711 N N . LEU A 1 96 ? -2.443 7.422 -8.875 1 84.88 96 LEU A N 1
ATOM 712 C CA . LEU A 1 96 ? -3.627 6.59 -9.062 1 84.88 96 LEU A CA 1
ATOM 713 C C . LEU A 1 96 ? -4.148 6.707 -10.492 1 84.88 96 LEU A C 1
ATOM 715 O O . LEU A 1 96 ? -4.211 7.805 -11.047 1 84.88 96 LEU A O 1
ATOM 719 N N . ALA A 1 97 ? -4.301 5.535 -11.062 1 74.81 97 ALA A N 1
ATOM 720 C CA . ALA A 1 97 ? -4.887 5.551 -12.398 1 74.81 97 ALA A CA 1
ATOM 721 C C . ALA A 1 97 ? -6.27 6.191 -12.391 1 74.81 97 ALA A C 1
ATOM 723 O O . ALA A 1 97 ? -6.977 6.137 -11.383 1 74.81 97 ALA A O 1
ATOM 724 N N . THR A 1 98 ? -6.559 7.047 -13.344 1 65.06 98 THR A N 1
ATOM 725 C CA . THR A 1 98 ? -7.906 7.586 -13.477 1 65.06 98 THR A CA 1
ATOM 726 C C . THR A 1 98 ? -8.844 6.555 -14.094 1 65.06 98 THR A C 1
ATOM 728 O O . THR A 1 98 ? -8.43 5.77 -14.953 1 65.06 98 THR A O 1
ATOM 731 N N . VAL A 1 99 ? -9.945 6.184 -13.375 1 52.06 99 VAL A N 1
ATOM 732 C CA . VAL A 1 99 ? -10.961 5.332 -13.977 1 52.06 99 VAL A CA 1
ATOM 733 C C . VAL A 1 99 ? -11.383 5.91 -15.328 1 52.06 99 VAL A C 1
ATOM 735 O O . VAL A 1 99 ? -11.688 7.102 -15.43 1 52.06 99 VAL A O 1
ATOM 738 N N . PRO A 1 100 ? -11.367 4.926 -16.406 1 43.38 100 PRO A N 1
ATOM 739 C CA . PRO A 1 100 ? -11.875 5.48 -17.656 1 43.38 100 PRO A CA 1
ATOM 740 C C . PRO A 1 100 ? -13.32 5.945 -17.562 1 43.38 100 PRO A C 1
ATOM 742 O O . PRO A 1 100 ? -14.078 5.445 -16.719 1 43.38 100 PRO A O 1
ATOM 745 N N . MET B 1 1 ? 12.758 -0.917 -7.957 1 97.5 1 MET B N 1
ATOM 746 C CA . MET B 1 1 ? 11.984 0.152 -7.328 1 97.5 1 MET B CA 1
ATOM 747 C C . MET B 1 1 ? 12.102 0.083 -5.809 1 97.5 1 MET B C 1
ATOM 749 O O . MET B 1 1 ? 12.688 -0.858 -5.27 1 97.5 1 MET B O 1
ATOM 753 N N . TYR B 1 2 ? 11.711 1.141 -5.113 1 98.62 2 TYR B N 1
ATOM 754 C CA . TYR B 1 2 ? 11.68 1.264 -3.658 1 98.62 2 TYR B CA 1
ATOM 755 C C . TYR B 1 2 ? 10.266 1.569 -3.164 1 98.62 2 TYR B C 1
ATOM 757 O O . TYR B 1 2 ? 9.555 2.369 -3.771 1 98.62 2 TYR B O 1
ATOM 765 N N . GLY B 1 3 ? 9.867 0.898 -2.088 1 98.69 3 GLY B N 1
ATOM 766 C CA . GLY B 1 3 ? 8.523 1.105 -1.567 1 98.69 3 GLY B CA 1
ATOM 767 C C . GLY B 1 3 ? 8.477 1.187 -0.053 1 98.69 3 GLY B C 1
ATOM 768 O O . GLY B 1 3 ? 9.375 0.685 0.629 1 98.69 3 GLY B O 1
ATOM 769 N N . LEU B 1 4 ? 7.465 1.85 0.442 1 98.69 4 LEU B N 1
ATOM 770 C CA . LEU B 1 4 ? 7.191 1.949 1.872 1 98.69 4 LEU B CA 1
ATOM 771 C C . LEU B 1 4 ? 5.703 1.787 2.154 1 98.69 4 LEU B C 1
ATOM 773 O O . LEU B 1 4 ? 4.863 2.311 1.414 1 98.69 4 LEU B O 1
ATOM 777 N N . ILE B 1 5 ? 5.406 1.052 3.164 1 98.81 5 ILE B N 1
ATOM 778 C CA . ILE B 1 5 ? 4.078 0.957 3.752 1 98.81 5 ILE B CA 1
ATOM 779 C C . ILE B 1 5 ? 4.125 1.391 5.215 1 98.81 5 ILE B C 1
ATOM 781 O O . ILE B 1 5 ? 4.914 0.857 6 1 98.81 5 ILE B O 1
ATOM 785 N N . GLY B 1 6 ? 3.312 2.371 5.551 1 98.5 6 GLY B N 1
ATOM 786 C CA . GLY B 1 6 ? 3.318 2.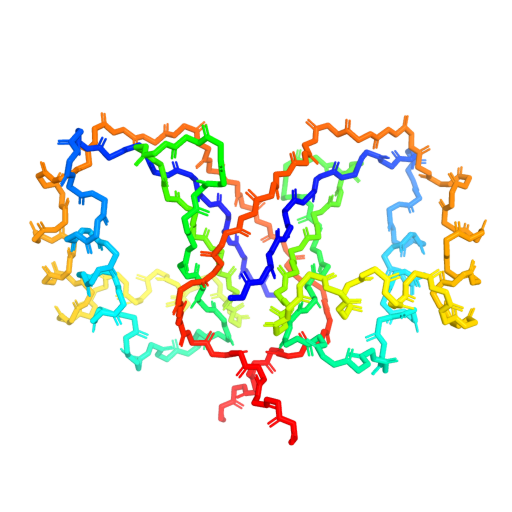857 6.922 1 98.5 6 GLY B CA 1
ATOM 787 C C . GLY B 1 6 ? 1.927 3.066 7.484 1 98.5 6 GLY B C 1
ATOM 788 O O . GLY B 1 6 ? 1.012 3.471 6.766 1 98.5 6 GLY B O 1
ATOM 789 N N . LYS B 1 7 ? 1.849 2.748 8.727 1 98.69 7 LYS B N 1
ATOM 790 C CA . LYS B 1 7 ? 0.665 3.109 9.5 1 98.69 7 LYS B CA 1
ATOM 791 C C . LYS B 1 7 ? 0.993 4.176 10.539 1 98.69 7 LYS B C 1
ATOM 793 O O . LYS B 1 7 ? 1.878 3.984 11.375 1 98.69 7 LYS B O 1
ATOM 798 N N . ILE B 1 8 ? 0.295 5.277 10.492 1 98.75 8 ILE B N 1
ATOM 799 C CA . ILE B 1 8 ? 0.494 6.422 11.375 1 98.75 8 ILE B CA 1
ATOM 800 C C . ILE B 1 8 ? -0.651 6.5 12.383 1 98.75 8 ILE B C 1
ATOM 802 O O . ILE B 1 8 ? -1.823 6.531 12 1 98.75 8 ILE B O 1
ATOM 806 N N . GLN B 1 9 ? -0.295 6.441 13.594 1 98.88 9 GLN B N 1
ATOM 807 C CA . GLN B 1 9 ? -1.268 6.758 14.633 1 98.88 9 GLN B CA 1
ATOM 808 C C . GLN B 1 9 ? -1.406 8.266 14.82 1 98.88 9 GLN B C 1
ATOM 810 O O . GLN B 1 9 ? -0.406 8.977 14.922 1 98.88 9 GLN B O 1
ATOM 815 N N . VAL B 1 10 ? -2.584 8.719 14.836 1 98.81 10 VAL B N 1
ATOM 816 C CA . VAL B 1 10 ? -2.857 10.148 14.82 1 98.81 10 VAL B CA 1
ATOM 817 C C . VAL B 1 10 ? -3.434 10.578 16.172 1 98.81 10 VAL B C 1
ATOM 819 O O . VAL B 1 10 ? -4.145 9.812 16.812 1 98.81 10 VAL B O 1
ATOM 822 N N . VAL B 1 11 ? -3.148 11.773 16.578 1 98.81 11 VAL B N 1
ATOM 823 C CA . VAL B 1 11 ? -3.807 12.367 17.734 1 98.81 11 VAL B CA 1
ATOM 824 C C . VAL B 1 11 ? -5.32 12.328 17.547 1 98.81 11 VAL B C 1
ATOM 826 O O . VAL B 1 11 ? -5.832 12.719 16.5 1 98.81 11 VAL B O 1
ATOM 829 N N . PRO B 1 12 ? -6.031 11.836 18.578 1 98.44 12 PRO B N 1
ATOM 830 C CA . PRO B 1 12 ? -7.48 11.695 18.422 1 98.44 12 PRO B CA 1
ATOM 831 C C . PRO B 1 12 ? -8.141 12.969 17.906 1 98.44 12 PRO B C 1
ATOM 833 O O . PRO B 1 12 ? -7.84 14.07 18.391 1 98.44 12 PRO B O 1
ATOM 836 N N . GLY B 1 13 ? -8.938 12.812 16.859 1 98.19 13 GLY B N 1
ATOM 837 C CA . GLY B 1 13 ? -9.703 13.914 16.297 1 98.19 13 GLY B CA 1
ATOM 838 C C . GLY B 1 13 ? -8.953 14.664 15.211 1 98.19 13 GLY B C 1
ATOM 839 O O . GLY B 1 13 ? -9.508 15.578 14.586 1 98.19 13 GLY B O 1
ATOM 840 N N . GLN B 1 14 ? -7.73 14.242 14.898 1 98.81 14 GLN B N 1
ATOM 841 C CA . GLN B 1 14 ? -6.902 15.031 14 1 98.81 14 GLN B CA 1
ATOM 842 C C . GLN B 1 14 ? -6.648 14.289 12.688 1 98.81 14 GLN B C 1
ATOM 844 O O . GLN B 1 14 ? -5.773 14.672 11.914 1 98.81 14 GLN B O 1
ATOM 849 N N . ARG B 1 15 ? -7.355 13.273 12.469 1 98.62 15 ARG B N 1
ATOM 850 C CA . ARG B 1 15 ? -7.074 12.438 11.305 1 98.62 15 ARG B CA 1
ATOM 851 C C . ARG B 1 15 ? -7.273 13.219 10.008 1 98.62 15 ARG B C 1
ATOM 853 O O . ARG B 1 15 ? -6.41 13.211 9.133 1 98.62 15 ARG B O 1
ATOM 860 N N . ASP B 1 16 ? -8.414 13.953 9.836 1 98.5 16 ASP B N 1
ATOM 861 C CA . ASP B 1 16 ? -8.695 14.688 8.609 1 98.5 16 ASP B CA 1
ATOM 862 C C . ASP B 1 16 ? -7.656 15.781 8.367 1 98.5 16 ASP B C 1
ATOM 864 O O . ASP B 1 16 ? -7.242 16.016 7.23 1 98.5 16 ASP B O 1
ATOM 868 N N . ALA B 1 17 ? -7.301 16.406 9.445 1 98.75 17 ALA B N 1
ATOM 869 C CA . ALA B 1 17 ? -6.305 17.453 9.328 1 98.75 17 ALA B CA 1
ATOM 870 C C . ALA B 1 17 ? -4.969 16.906 8.836 1 98.75 17 ALA B C 1
ATOM 872 O O . ALA B 1 17 ? -4.332 17.5 7.961 1 98.75 17 ALA B O 1
ATOM 873 N N . LEU B 1 18 ? -4.531 15.773 9.383 1 98.81 18 LEU B N 1
ATOM 874 C CA . LEU B 1 18 ? -3.268 15.188 8.961 1 98.81 18 LEU B CA 1
ATOM 875 C C . LEU B 1 18 ? -3.346 14.727 7.508 1 98.81 18 LEU B C 1
ATOM 877 O O . LEU B 1 18 ? -2.402 14.914 6.738 1 98.81 18 LEU B O 1
ATOM 881 N N . ILE B 1 19 ? -4.434 14.156 7.121 1 98.69 19 ILE B N 1
ATOM 882 C CA . ILE B 1 19 ? -4.609 13.695 5.75 1 98.69 19 ILE B CA 1
ATOM 883 C C . ILE B 1 19 ? -4.469 14.867 4.785 1 98.69 19 ILE B C 1
ATOM 885 O O . ILE B 1 19 ? -3.766 14.773 3.777 1 98.69 19 ILE B O 1
ATOM 889 N N . ALA B 1 20 ? -5.094 15.992 5.109 1 98.38 20 ALA B N 1
ATOM 890 C CA . ALA B 1 20 ? -5.02 17.172 4.258 1 98.38 20 ALA B CA 1
ATOM 891 C C . ALA B 1 20 ? -3.578 17.656 4.109 1 98.38 20 ALA B C 1
ATOM 893 O O . ALA B 1 20 ? -3.146 18.031 3.016 1 98.38 20 ALA B O 1
ATOM 894 N N . ILE B 1 21 ? -2.85 17.609 5.16 1 98.44 21 ILE B N 1
ATOM 895 C CA . ILE B 1 21 ? -1.461 18.062 5.176 1 98.44 21 ILE B CA 1
ATOM 896 C C . ILE B 1 21 ? -0.617 17.141 4.289 1 98.44 21 ILE B C 1
ATOM 898 O O . ILE B 1 21 ? 0.175 17.625 3.471 1 98.44 21 ILE B O 1
ATOM 902 N N . LEU B 1 22 ? -0.771 15.82 4.445 1 97.81 22 LEU B N 1
ATOM 903 C CA . LEU B 1 22 ? 0.005 14.859 3.678 1 97.81 22 LEU B CA 1
ATOM 904 C C . LEU B 1 22 ? -0.286 14.984 2.186 1 97.81 22 LEU B C 1
ATOM 906 O O . LEU B 1 22 ? 0.632 14.953 1.364 1 97.81 22 LEU B O 1
ATOM 910 N N . LEU B 1 23 ? -1.533 15.156 1.861 1 96.62 23 LEU B N 1
ATOM 911 C CA . LEU B 1 23 ? -1.92 15.258 0.458 1 96.62 23 LEU B CA 1
ATOM 912 C C . LEU B 1 23 ? -1.37 16.547 -0.162 1 96.62 23 LEU B C 1
ATOM 914 O O . LEU B 1 23 ? -0.957 16.547 -1.323 1 96.62 23 LEU B O 1
ATOM 918 N N . ASP B 1 24 ? -1.36 17.609 0.599 1 94.38 24 ASP B N 1
ATOM 919 C CA . ASP B 1 24 ? -0.798 18.859 0.134 1 94.38 24 ASP B CA 1
ATOM 920 C C . ASP B 1 24 ? 0.699 18.734 -0.135 1 94.38 24 ASP B C 1
ATOM 922 O O . ASP B 1 24 ? 1.217 19.312 -1.092 1 94.38 24 ASP B O 1
ATOM 926 N N . GLY B 1 25 ? 1.389 17.938 0.584 1 92.88 25 GLY B N 1
ATOM 927 C CA . GLY B 1 25 ? 2.83 17.781 0.484 1 92.88 25 GLY B CA 1
ATOM 928 C C . GLY B 1 25 ? 3.248 16.797 -0.599 1 92.88 25 GLY B C 1
ATOM 929 O O . GLY B 1 25 ? 4.414 16.766 -0.993 1 92.88 25 GLY B O 1
ATOM 930 N N . ALA B 1 26 ? 2.311 15.992 -1.125 1 87.19 26 ALA B N 1
ATOM 931 C CA . ALA B 1 26 ? 2.631 14.898 -2.039 1 87.19 26 ALA B CA 1
ATOM 932 C C . ALA B 1 26 ? 2.471 15.336 -3.492 1 87.19 26 ALA B C 1
ATOM 934 O O . ALA B 1 26 ? 2.498 14.5 -4.402 1 87.19 26 ALA B O 1
ATOM 935 N N . ARG B 1 27 ? 2.318 16.422 -4.035 1 83.31 27 ARG B N 1
ATOM 936 C CA . ARG B 1 27 ? 1.933 16.859 -5.371 1 83.31 27 ARG B CA 1
ATOM 937 C C . ARG B 1 27 ? 3.125 16.844 -6.324 1 83.31 27 ARG B C 1
ATOM 939 O O . ARG B 1 27 ? 2.979 16.484 -7.5 1 83.31 27 ARG B O 1
ATOM 946 N N . GLU B 1 28 ? 4.355 17 -6.055 1 86.94 28 GLU B N 1
ATOM 947 C CA . GLU B 1 28 ? 5.512 17.078 -6.941 1 86.94 28 GLU B CA 1
ATOM 948 C C . GLU B 1 28 ? 6.758 16.516 -6.27 1 86.94 28 GLU B C 1
ATOM 950 O O . GLU B 1 28 ? 7.582 17.266 -5.742 1 86.94 28 GLU B O 1
ATOM 955 N N . MET B 1 29 ? 6.832 15.242 -6.551 1 95.25 29 MET B N 1
ATOM 956 C CA . MET B 1 29 ? 8.008 14.562 -6.016 1 95.25 29 MET B CA 1
ATOM 957 C C . MET B 1 29 ? 8.688 13.727 -7.094 1 95.25 29 MET B C 1
ATOM 959 O O . MET B 1 29 ? 8.266 12.602 -7.379 1 95.25 29 MET B O 1
ATOM 963 N N . PRO B 1 30 ? 9.734 14.414 -7.664 1 96.12 30 PRO B N 1
ATOM 964 C CA . PRO B 1 30 ? 10.422 13.695 -8.734 1 96.12 30 PRO B CA 1
ATOM 965 C C . PRO B 1 30 ? 10.766 12.258 -8.352 1 96.12 30 PRO B C 1
ATOM 967 O O . PRO B 1 30 ? 11.281 12.008 -7.262 1 96.12 30 PRO B O 1
ATOM 970 N N . GLY B 1 31 ? 10.383 11.266 -9.219 1 96.62 31 GLY B N 1
ATOM 971 C CA . GLY B 1 31 ? 10.695 9.859 -9.008 1 96.62 31 GLY B CA 1
ATOM 972 C C . GLY B 1 31 ? 9.617 9.125 -8.234 1 96.62 31 GLY B C 1
ATOM 973 O O . GLY B 1 31 ? 9.672 7.898 -8.102 1 96.62 31 GLY B O 1
ATOM 974 N N . CYS B 1 32 ? 8.633 9.836 -7.656 1 96.88 32 CYS B N 1
ATOM 975 C CA . CYS B 1 32 ? 7.5 9.195 -6.996 1 96.88 32 CYS B CA 1
ATOM 976 C C . CYS B 1 32 ? 6.523 8.625 -8.023 1 96.88 32 CYS B C 1
ATOM 978 O O . CYS B 1 32 ? 6.012 9.359 -8.867 1 96.88 32 CYS B O 1
ATOM 980 N N . LEU B 1 33 ? 6.254 7.387 -7.953 1 96.31 33 LEU B N 1
ATOM 981 C CA . LEU B 1 33 ? 5.371 6.715 -8.898 1 96.31 33 LEU B CA 1
ATOM 982 C C . LEU B 1 33 ? 3.971 6.559 -8.32 1 96.31 33 LEU B C 1
ATOM 984 O O . LEU B 1 33 ? 2.988 6.5 -9.062 1 96.31 33 LEU B O 1
ATOM 988 N N . SER B 1 34 ? 3.951 6.484 -7.023 1 96.38 34 SER B N 1
ATOM 989 C CA . SER B 1 34 ? 2.689 6.352 -6.301 1 96.38 34 SER B CA 1
ATOM 990 C C . SER B 1 34 ? 2.832 6.793 -4.848 1 96.38 34 SER B C 1
ATOM 992 O O . SER B 1 34 ? 3.844 6.516 -4.207 1 96.38 34 SER B O 1
ATOM 994 N N . TYR B 1 35 ? 1.908 7.52 -4.363 1 97.31 35 TYR B N 1
ATOM 995 C CA . TYR B 1 35 ? 1.747 7.949 -2.979 1 97.31 35 TYR B CA 1
ATOM 996 C C . TYR B 1 35 ? 0.273 8.023 -2.6 1 97.31 35 TYR B C 1
ATOM 998 O O . TYR B 1 35 ? -0.431 8.953 -3.004 1 97.31 35 TYR B O 1
ATOM 1006 N N . VAL B 1 36 ? -0.205 7.082 -1.8 1 97.75 36 VAL B N 1
ATOM 1007 C CA . VAL B 1 36 ? -1.628 6.992 -1.488 1 97.75 36 VAL B CA 1
ATOM 1008 C C . VAL B 1 36 ? -1.843 7.195 0.009 1 97.75 36 VAL B C 1
ATOM 1010 O O . VAL B 1 36 ? -1.189 6.547 0.83 1 97.75 36 VAL B O 1
ATOM 1013 N N . VAL B 1 37 ? -2.689 8.094 0.359 1 98.62 37 VAL B N 1
ATOM 1014 C CA . VAL B 1 37 ? -3.115 8.328 1.734 1 98.62 37 VAL B CA 1
ATOM 1015 C C . VAL B 1 37 ? -4.508 7.738 1.948 1 98.62 37 VAL B C 1
ATOM 1017 O O . VAL B 1 37 ? -5.426 7.992 1.163 1 98.62 37 VAL B O 1
ATOM 1020 N N . ALA B 1 38 ? -4.645 6.953 3 1 98.88 38 ALA B N 1
ATOM 1021 C CA . ALA B 1 38 ? -5.91 6.27 3.252 1 98.88 38 ALA B CA 1
ATOM 1022 C C . ALA B 1 38 ? -6.246 6.273 4.738 1 98.88 38 ALA B C 1
ATOM 1024 O O . ALA B 1 38 ? -5.355 6.184 5.586 1 98.88 38 ALA B O 1
ATOM 1025 N N . GLN B 1 39 ? -7.496 6.367 5.023 1 98.88 39 GLN B N 1
ATOM 1026 C CA . GLN B 1 39 ? -7.977 6.109 6.375 1 98.88 39 GLN B CA 1
ATOM 1027 C C . GLN B 1 39 ? -7.926 4.617 6.699 1 98.88 39 GLN B C 1
ATOM 1029 O O . GLN B 1 39 ? -8.211 3.781 5.84 1 98.88 39 GLN B O 1
ATOM 1034 N N . ASP B 1 40 ? -7.559 4.277 7.941 1 98.75 40 ASP B N 1
ATOM 1035 C CA . ASP B 1 40 ? -7.789 2.916 8.414 1 98.75 40 ASP B CA 1
ATOM 1036 C C . ASP B 1 40 ? -9.281 2.648 8.609 1 98.75 40 ASP B C 1
ATOM 1038 O O . ASP B 1 40 ? -9.969 3.414 9.289 1 98.75 40 ASP B O 1
ATOM 1042 N N . SER B 1 41 ? -9.781 1.603 8.078 1 98.31 41 SER B N 1
ATOM 1043 C CA . SER B 1 41 ? -11.227 1.363 8.078 1 98.31 41 SER B CA 1
ATOM 1044 C C . SER B 1 41 ? -11.719 0.995 9.469 1 98.31 41 SER B C 1
ATOM 1046 O O . SER B 1 41 ? -12.898 1.176 9.781 1 98.31 41 SER B O 1
ATOM 1048 N N . THR B 1 42 ? -10.82 0.574 10.375 1 97.19 42 THR B N 1
ATOM 1049 C CA . THR B 1 42 ? -11.281 0.032 11.648 1 97.19 42 THR B CA 1
ATOM 1050 C C . THR B 1 42 ? -10.773 0.875 12.812 1 97.19 42 THR B C 1
ATOM 1052 O O . THR B 1 42 ? -11.18 0.676 13.953 1 97.19 42 THR B O 1
ATOM 1055 N N . ASP B 1 43 ? -9.812 1.746 12.586 1 97.75 43 ASP B N 1
ATOM 1056 C CA . ASP B 1 43 ? -9.227 2.619 13.602 1 97.75 43 ASP B CA 1
ATOM 1057 C C . ASP B 1 43 ? -9.383 4.09 13.219 1 97.75 43 ASP B C 1
ATOM 1059 O O . ASP B 1 43 ? -8.703 4.578 12.312 1 97.75 43 ASP B O 1
ATOM 1063 N N . PRO B 1 44 ? -10.211 4.789 13.906 1 97.81 44 PRO B N 1
ATOM 1064 C CA . PRO B 1 44 ? -10.492 6.172 13.523 1 97.81 44 PRO B CA 1
ATOM 1065 C C . PRO B 1 44 ? -9.289 7.094 13.742 1 97.81 44 PRO B C 1
ATOM 1067 O O . PRO B 1 44 ? -9.289 8.234 13.266 1 97.81 44 PRO B O 1
ATOM 1070 N N . ASP B 1 45 ? -8.273 6.566 14.445 1 98.44 45 ASP B N 1
ATOM 1071 C CA . ASP B 1 45 ? -7.102 7.383 14.734 1 98.44 45 ASP B CA 1
ATOM 1072 C C . ASP B 1 45 ? -5.863 6.84 14.023 1 98.44 45 ASP B C 1
ATOM 1074 O O . ASP B 1 45 ? -4.762 6.879 14.57 1 98.44 45 ASP B O 1
ATOM 1078 N N . ALA B 1 46 ? -6.074 6.312 12.812 1 98.75 46 ALA B N 1
ATOM 1079 C CA . ALA B 1 46 ? -4.93 5.797 12.07 1 98.75 46 ALA B CA 1
ATOM 1080 C C . ALA B 1 46 ? -5.07 6.082 10.578 1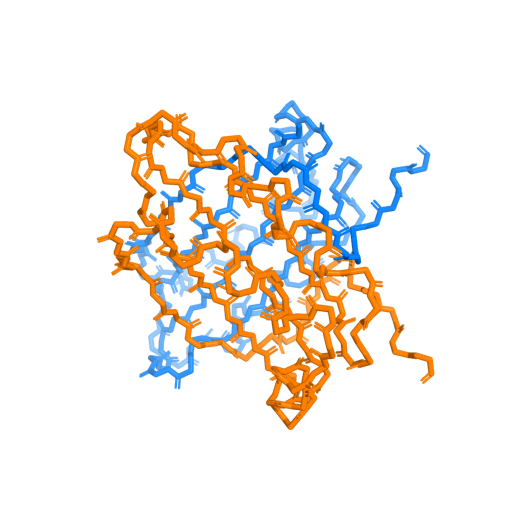 98.75 46 ALA B C 1
ATOM 1082 O O . ALA B 1 46 ? -6.184 6.113 10.047 1 98.75 46 ALA B O 1
ATOM 1083 N N . ILE B 1 47 ? -3.918 6.316 9.977 1 98.81 47 ILE B N 1
ATOM 1084 C CA . ILE B 1 47 ? -3.758 6.562 8.555 1 98.81 47 ILE B CA 1
ATOM 1085 C C . ILE B 1 47 ? -2.719 5.605 7.977 1 98.81 47 ILE B C 1
ATOM 1087 O O . ILE B 1 47 ? -1.712 5.305 8.625 1 98.81 47 ILE B O 1
ATOM 1091 N N . TRP B 1 48 ? -3.037 5.148 6.805 1 98.81 48 TRP B N 1
ATOM 1092 C CA . TRP B 1 48 ? -2.053 4.387 6.043 1 98.81 48 TRP B CA 1
ATOM 1093 C C . TRP B 1 48 ? -1.472 5.23 4.914 1 98.81 48 TRP B C 1
ATOM 1095 O O . TRP B 1 48 ? -2.199 5.961 4.238 1 98.81 48 TRP B O 1
ATOM 1105 N N . VAL B 1 49 ? -0.192 5.105 4.691 1 98.75 49 VAL B N 1
ATOM 1106 C CA . VAL B 1 49 ? 0.474 5.66 3.52 1 98.75 49 VAL B CA 1
ATOM 1107 C C . VAL B 1 49 ? 1.238 4.559 2.789 1 98.75 49 VAL B C 1
ATOM 1109 O O . VAL B 1 49 ? 2.031 3.836 3.398 1 98.75 49 VAL B O 1
ATOM 1112 N N . THR B 1 50 ? 0.98 4.375 1.521 1 98.44 50 THR B N 1
ATOM 1113 C CA . THR B 1 50 ? 1.746 3.477 0.664 1 98.44 50 THR B CA 1
ATOM 1114 C C . THR B 1 50 ? 2.436 4.254 -0.454 1 98.44 50 THR B C 1
ATOM 1116 O O . THR B 1 50 ? 1.832 5.133 -1.069 1 98.44 50 THR B O 1
ATOM 1119 N N . GLU B 1 51 ? 3.689 3.881 -0.682 1 98.25 51 GLU B N 1
ATOM 1120 C CA . GLU B 1 51 ? 4.496 4.648 -1.627 1 98.25 51 GLU B CA 1
ATOM 1121 C C . GLU B 1 51 ? 5.316 3.732 -2.527 1 98.25 51 GLU B C 1
ATOM 1123 O O . GLU B 1 51 ? 5.805 2.693 -2.082 1 98.25 51 GLU B O 1
ATOM 1128 N N . VAL B 1 52 ? 5.484 4.145 -3.74 1 98.06 52 VAL B N 1
ATOM 1129 C CA . VAL B 1 52 ? 6.391 3.52 -4.695 1 98.06 52 VAL B CA 1
ATOM 1130 C C . VAL B 1 52 ? 7.258 4.586 -5.363 1 98.06 52 VAL B C 1
ATOM 1132 O O . VAL B 1 52 ? 6.746 5.602 -5.844 1 98.06 52 VAL B O 1
ATOM 1135 N N . TRP B 1 53 ? 8.531 4.316 -5.359 1 97.88 53 TRP B N 1
ATOM 1136 C CA . TRP B 1 53 ? 9.531 5.195 -5.945 1 97.88 53 TRP B CA 1
ATOM 1137 C C . TRP B 1 53 ? 10.344 4.465 -7.012 1 97.88 53 TRP B C 1
ATOM 1139 O O . TRP B 1 53 ? 10.57 3.258 -6.906 1 97.88 53 TRP B O 1
ATOM 1149 N N . ASP B 1 54 ? 10.812 5.262 -7.957 1 97.44 54 ASP B N 1
ATOM 1150 C CA . ASP B 1 54 ? 11.625 4.641 -9 1 97.44 54 ASP B CA 1
ATOM 1151 C C . ASP B 1 54 ? 12.938 4.102 -8.43 1 97.44 54 ASP B C 1
ATOM 1153 O O . ASP B 1 54 ? 13.469 3.107 -8.922 1 97.44 54 ASP B O 1
ATOM 1157 N N . ARG B 1 55 ? 13.438 4.828 -7.441 1 97.94 55 ARG B N 1
ATOM 1158 C CA . ARG B 1 55 ? 14.633 4.395 -6.727 1 97.94 55 ARG B CA 1
ATOM 1159 C C . ARG B 1 55 ? 14.664 4.965 -5.312 1 97.94 55 ARG B C 1
ATOM 1161 O O . ARG B 1 55 ? 13.992 5.953 -5.023 1 97.94 55 ARG B O 1
ATOM 1168 N N . GLN B 1 56 ? 15.461 4.363 -4.434 1 98.38 56 GLN B N 1
ATOM 1169 C CA . GLN B 1 56 ? 15.547 4.766 -3.033 1 98.38 56 GLN B CA 1
ATOM 1170 C C . GLN B 1 56 ? 16.078 6.188 -2.9 1 98.38 56 GLN B C 1
ATOM 1172 O O . GLN B 1 56 ? 15.648 6.941 -2.029 1 98.38 56 GLN B O 1
ATOM 1177 N N . GLU B 1 57 ? 17 6.559 -3.732 1 98.56 57 GLU B N 1
ATOM 1178 C CA . GLU B 1 57 ? 17.609 7.887 -3.693 1 98.56 57 GLU B CA 1
ATOM 1179 C C . GLU B 1 57 ? 16.562 8.969 -3.959 1 98.56 57 GLU B C 1
ATOM 1181 O O . GLU B 1 57 ? 16.656 10.078 -3.418 1 98.56 57 GLU B O 1
ATOM 1186 N N . SER B 1 58 ? 15.578 8.703 -4.824 1 98.38 58 SER B N 1
ATOM 1187 C CA . SER B 1 58 ? 14.508 9.656 -5.086 1 98.38 58 SER B CA 1
ATOM 1188 C C . SER B 1 58 ? 13.656 9.883 -3.842 1 98.38 58 SER B C 1
ATOM 1190 O O . SER B 1 58 ? 13.266 11.016 -3.545 1 98.38 58 SER B O 1
ATOM 1192 N N . HIS B 1 59 ? 13.398 8.805 -3.141 1 98.25 59 HIS B N 1
ATOM 1193 C CA . HIS B 1 59 ? 12.672 8.945 -1.882 1 98.25 59 HIS B CA 1
ATOM 1194 C C . HIS B 1 59 ? 13.453 9.812 -0.895 1 98.25 59 HIS B C 1
ATOM 1196 O O . HIS B 1 59 ? 12.898 10.75 -0.314 1 98.25 59 HIS B O 1
ATOM 1202 N N . ALA B 1 60 ? 14.742 9.539 -0.757 1 98.31 60 ALA B N 1
ATOM 1203 C CA . ALA B 1 60 ? 15.586 10.297 0.162 1 98.31 60 ALA B CA 1
ATOM 1204 C C . ALA B 1 60 ? 15.617 11.773 -0.221 1 98.31 60 ALA B C 1
ATOM 1206 O O . ALA B 1 60 ? 15.531 12.648 0.645 1 98.31 60 ALA B O 1
ATOM 1207 N N . ALA B 1 61 ? 15.695 12.078 -1.5 1 98.19 61 ALA B N 1
ATOM 1208 C CA . ALA B 1 61 ? 15.734 13.453 -2 1 98.19 61 ALA B CA 1
ATOM 1209 C C . ALA B 1 61 ? 14.43 14.18 -1.724 1 98.19 61 ALA B C 1
ATOM 1211 O O . ALA B 1 61 ? 14.422 15.391 -1.478 1 98.19 61 ALA B O 1
ATOM 1212 N N . SER B 1 62 ? 13.344 13.469 -1.829 1 97.81 62 SER B N 1
ATOM 1213 C CA . SER B 1 62 ? 12.039 14.086 -1.631 1 97.81 62 SER B CA 1
ATOM 1214 C C . SER B 1 62 ? 11.922 14.711 -0.245 1 97.81 62 SER B C 1
ATOM 1216 O O . SER B 1 62 ? 11.242 15.727 -0.07 1 97.81 62 SER B O 1
ATOM 1218 N N . LEU B 1 63 ? 12.609 14.117 0.735 1 97.56 63 LEU B N 1
ATOM 1219 C CA . LEU B 1 63 ? 12.516 14.562 2.121 1 97.56 63 LEU B CA 1
ATOM 1220 C C . LEU B 1 63 ? 13.133 15.953 2.289 1 97.56 63 LEU B C 1
ATOM 1222 O O . LEU B 1 63 ? 12.914 16.609 3.305 1 97.56 63 LEU B O 1
ATOM 1226 N N . THR B 1 64 ? 13.836 16.406 1.287 1 97.06 64 THR B N 1
ATOM 1227 C CA . THR B 1 64 ? 14.484 17.703 1.366 1 97.06 64 THR B CA 1
ATOM 1228 C C . THR B 1 64 ? 13.695 18.75 0.598 1 97.06 64 THR B C 1
ATOM 1230 O O . THR B 1 64 ? 14.008 19.953 0.658 1 97.06 64 THR B O 1
ATOM 1233 N N . LEU B 1 65 ? 12.695 18.422 -0.132 1 97 65 LEU B N 1
ATOM 1234 C CA . LEU B 1 65 ? 11.852 19.375 -0.855 1 97 65 LEU B CA 1
ATOM 1235 C C . LEU B 1 65 ? 11.102 20.281 0.111 1 97 65 LEU B C 1
ATOM 1237 O O . LEU B 1 65 ? 10.617 19.828 1.15 1 97 65 LEU B O 1
ATOM 1241 N N . PRO B 1 66 ? 11 21.547 -0.208 1 96.5 66 PRO B N 1
ATOM 1242 C CA . PRO B 1 66 ? 10.328 22.5 0.693 1 96.5 66 PRO B CA 1
ATOM 1243 C C . PRO B 1 66 ? 8.898 22.078 1.023 1 96.5 66 PRO B C 1
ATOM 1245 O O . PRO B 1 66 ? 8.477 22.172 2.18 1 96.5 66 PRO B O 1
ATOM 1248 N N . SER B 1 67 ? 8.156 21.594 0.056 1 96.06 67 SER B N 1
ATOM 1249 C CA . SER B 1 67 ? 6.77 21.203 0.284 1 96.06 67 SER B CA 1
ATOM 1250 C C . SER B 1 67 ? 6.684 20.016 1.251 1 96.06 67 SER B C 1
ATOM 1252 O O . SER B 1 67 ? 5.809 19.984 2.121 1 96.06 67 SER B O 1
ATOM 1254 N N . VAL B 1 68 ? 7.574 19.109 1.165 1 97.44 68 VAL B N 1
ATOM 1255 C CA . VAL B 1 68 ? 7.594 17.938 2.035 1 97.44 68 VAL B CA 1
ATOM 1256 C C . VAL B 1 68 ? 8.016 18.344 3.443 1 97.44 68 VAL B C 1
ATOM 1258 O O . VAL B 1 68 ? 7.398 17.922 4.43 1 97.44 68 VAL B O 1
ATOM 1261 N N . GLN B 1 69 ? 9 19.188 3.525 1 97.62 69 GLN B N 1
ATOM 1262 C CA . GLN B 1 69 ? 9.453 19.688 4.824 1 97.62 69 GLN B CA 1
ATOM 1263 C C . GLN B 1 69 ? 8.344 20.453 5.535 1 97.62 69 GLN B C 1
ATOM 1265 O O . GLN B 1 69 ? 8.164 20.312 6.75 1 97.62 69 GLN B O 1
ATOM 1270 N N . GLN B 1 70 ? 7.645 21.25 4.832 1 97.44 70 GLN B N 1
ATOM 1271 C CA . GLN B 1 70 ? 6.527 22 5.414 1 97.44 70 GLN B CA 1
ATOM 1272 C C . GLN B 1 70 ? 5.441 21.047 5.914 1 97.44 70 GLN B C 1
ATOM 1274 O O . GLN B 1 70 ? 4.902 21.234 7.008 1 97.44 70 GLN B O 1
ATOM 1279 N N . ALA B 1 71 ? 5.121 20.047 5.113 1 97.88 71 ALA B N 1
ATOM 1280 C CA . ALA B 1 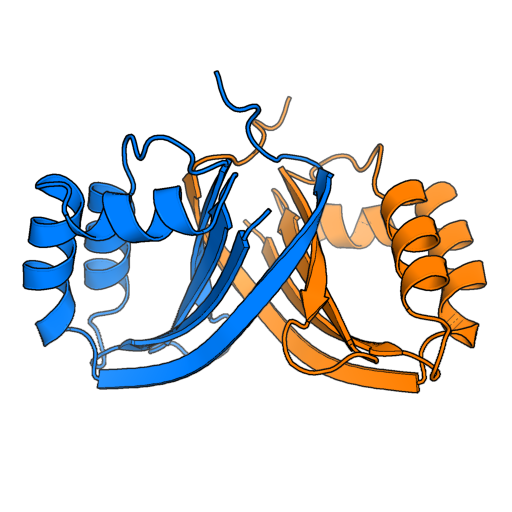71 ? 4.121 19.062 5.512 1 97.88 71 ALA B CA 1
ATOM 1281 C C . ALA B 1 71 ? 4.555 18.312 6.77 1 97.88 71 ALA B C 1
ATOM 1283 O O . ALA B 1 71 ? 3.75 18.078 7.676 1 97.88 71 ALA B O 1
ATOM 1284 N N . MET B 1 72 ? 5.809 17.953 6.781 1 97.75 72 MET B N 1
ATOM 1285 C CA . MET B 1 72 ? 6.328 17.234 7.945 1 97.75 72 MET B CA 1
ATOM 1286 C C . MET B 1 72 ? 6.23 18.109 9.195 1 97.75 72 MET B C 1
ATOM 1288 O O . MET B 1 72 ? 5.816 17.625 10.258 1 97.75 72 MET B O 1
ATOM 1292 N N . ALA B 1 73 ? 6.555 19.375 9.078 1 98.31 73 ALA B N 1
ATOM 1293 C CA . ALA B 1 73 ? 6.52 20.297 10.203 1 98.31 73 ALA B CA 1
ATOM 1294 C C . ALA B 1 73 ? 5.098 20.484 10.719 1 98.31 73 ALA B C 1
ATOM 1296 O O . ALA B 1 73 ? 4.863 20.484 11.93 1 98.31 73 ALA B O 1
ATOM 1297 N N . ARG B 1 74 ? 4.191 20.594 9.852 1 98.56 74 ARG B N 1
ATOM 1298 C CA . ARG B 1 74 ? 2.793 20.781 10.211 1 98.56 74 ARG B CA 1
ATOM 1299 C C . ARG B 1 74 ? 2.18 19.5 10.75 1 98.56 74 ARG B C 1
ATOM 1301 O O . ARG B 1 74 ? 1.303 19.531 11.617 1 98.56 74 ARG B O 1
ATOM 1308 N N . GLY B 1 75 ? 2.623 18.375 10.219 1 98.69 75 GLY B N 1
ATOM 1309 C CA . GLY B 1 75 ? 2.02 17.094 10.523 1 98.69 75 GLY B CA 1
ATOM 1310 C C . GLY B 1 75 ? 2.543 16.484 11.812 1 98.69 75 GLY B C 1
ATOM 1311 O O . GLY B 1 75 ? 1.804 15.805 12.531 1 98.69 75 GLY B O 1
ATOM 1312 N N . LYS B 1 76 ? 3.771 16.75 12.125 1 98.56 76 LYS B N 1
ATOM 1313 C CA . LYS B 1 76 ? 4.453 16.094 13.234 1 98.56 76 LYS B CA 1
ATOM 1314 C C . LYS B 1 76 ? 3.664 16.25 14.531 1 98.56 76 LYS B C 1
ATOM 1316 O O . LYS B 1 76 ? 3.459 15.266 15.258 1 98.56 76 LYS B O 1
ATOM 1321 N N . PRO B 1 77 ? 3.098 17.375 14.82 1 98.75 77 PRO B N 1
ATOM 1322 C CA . PRO B 1 77 ? 2.363 17.531 16.078 1 98.75 77 PRO B CA 1
ATOM 1323 C C . PRO B 1 77 ? 1.069 16.719 16.109 1 98.75 77 PRO B C 1
ATOM 1325 O O . PRO B 1 77 ? 0.472 16.531 17.172 1 98.75 77 PRO B O 1
ATOM 1328 N N . LEU B 1 78 ? 0.612 16.219 14.977 1 98.88 78 LEU B N 1
ATOM 1329 C CA . LEU B 1 78 ? -0.653 15.508 14.883 1 98.88 78 LEU B CA 1
ATOM 1330 C C . LEU B 1 78 ? -0.426 14 14.93 1 98.88 78 LEU B C 1
ATOM 1332 O O . LEU B 1 78 ? -1.384 13.219 14.93 1 98.88 78 LEU B O 1
ATOM 1336 N N . ILE B 1 79 ? 0.792 13.602 15.031 1 98.81 79 ILE B N 1
ATOM 1337 C CA . ILE B 1 79 ? 1.16 12.195 14.992 1 98.81 79 ILE B CA 1
ATOM 1338 C C . ILE B 1 79 ? 1.419 11.695 16.422 1 98.81 79 ILE B C 1
ATOM 1340 O O . ILE B 1 79 ? 2.252 12.25 17.141 1 98.81 79 ILE B O 1
ATOM 1344 N N . ALA B 1 80 ? 0.707 10.719 16.766 1 98.69 80 ALA B N 1
ATOM 1345 C CA . ALA B 1 80 ? 0.852 10.125 18.078 1 98.69 80 ALA B CA 1
ATOM 1346 C C . ALA B 1 80 ? 1.893 9.008 18.078 1 98.69 80 ALA B C 1
ATOM 1348 O O . ALA B 1 80 ? 2.412 8.625 19.125 1 98.69 80 ALA B O 1
ATOM 1349 N N . GLY B 1 81 ? 2.176 8.438 16.859 1 98.06 81 GLY B N 1
ATOM 1350 C CA . GLY B 1 81 ? 3.152 7.375 16.719 1 98.06 81 GLY B CA 1
ATOM 1351 C C . GLY B 1 81 ? 3.045 6.652 15.383 1 98.06 81 GLY B C 1
ATOM 1352 O O . GLY B 1 81 ? 2.213 7.004 14.547 1 98.06 81 GLY B O 1
ATOM 1353 N N . PHE B 1 82 ? 3.963 5.734 15.203 1 96.62 82 PHE B N 1
ATOM 1354 C CA . PHE B 1 82 ? 3.988 4.859 14.039 1 96.62 82 PHE B CA 1
ATOM 1355 C C . PHE B 1 82 ? 3.885 3.398 14.461 1 96.62 82 PHE B C 1
ATOM 1357 O O . PHE B 1 82 ? 4.676 2.924 15.281 1 96.62 82 PHE B O 1
ATOM 1364 N N . SER B 1 83 ? 2.904 2.754 13.898 1 96.31 83 SER B N 1
ATOM 1365 C CA . SER B 1 83 ? 2.689 1.389 14.367 1 96.31 83 SER B CA 1
ATOM 1366 C C . SER B 1 83 ? 3.162 0.372 13.336 1 96.31 83 SER B C 1
ATOM 1368 O O . SER B 1 83 ? 3.348 -0.805 13.648 1 96.31 83 SER B O 1
ATOM 1370 N N . GLU B 1 84 ? 3.305 0.804 12.109 1 95.19 84 GLU B N 1
ATOM 1371 C CA . GLU B 1 84 ? 3.861 -0.045 11.055 1 95.19 84 GLU B CA 1
ATOM 1372 C C . GLU B 1 84 ? 4.754 0.755 10.117 1 95.19 84 GLU B C 1
ATOM 1374 O O . GLU B 1 84 ? 4.445 1.899 9.781 1 95.19 84 GLU B O 1
ATOM 1379 N N . ARG B 1 85 ? 5.777 0.179 9.758 1 96.81 85 ARG B N 1
ATOM 1380 C CA . ARG B 1 85 ? 6.664 0.68 8.711 1 96.81 85 ARG B CA 1
ATOM 1381 C C . ARG B 1 85 ? 7.395 -0.465 8.023 1 96.81 85 ARG B C 1
ATOM 1383 O O . ARG B 1 85 ? 8.188 -1.172 8.648 1 96.81 85 ARG B O 1
ATOM 1390 N N . CYS B 1 86 ? 7.16 -0.59 6.809 1 97.38 86 CYS B N 1
ATOM 1391 C CA . CYS B 1 86 ? 7.734 -1.694 6.047 1 97.38 86 CYS B CA 1
ATOM 1392 C C . CYS B 1 86 ? 8.359 -1.195 4.75 1 97.38 86 CYS B C 1
ATOM 1394 O O . CYS B 1 86 ? 7.719 -0.491 3.975 1 97.38 86 CYS B O 1
ATOM 1396 N N . GLU B 1 87 ? 9.617 -1.603 4.617 1 98.38 87 GLU B N 1
ATOM 1397 C CA . GLU B 1 87 ? 10.25 -1.368 3.324 1 98.38 87 GLU B CA 1
ATOM 1398 C C . GLU B 1 87 ? 9.969 -2.514 2.355 1 98.38 87 GLU B C 1
ATOM 1400 O O . GLU B 1 87 ? 10.023 -3.684 2.736 1 98.38 87 GLU B O 1
ATOM 1405 N N . THR B 1 88 ? 9.648 -2.094 1.138 1 98.81 88 THR B N 1
ATOM 1406 C CA . THR B 1 88 ? 9.336 -3.096 0.127 1 98.81 88 THR B CA 1
ATOM 1407 C C . THR B 1 88 ? 10.141 -2.854 -1.145 1 98.81 88 THR B C 1
ATOM 1409 O O . THR B 1 88 ? 10.789 -1.814 -1.287 1 98.81 88 THR B O 1
ATOM 1412 N N . VAL B 1 89 ? 10.148 -3.881 -2.014 1 98.62 89 VAL B N 1
ATOM 1413 C CA . VAL B 1 89 ? 10.703 -3.785 -3.357 1 98.62 89 VAL B CA 1
ATOM 1414 C C . VAL B 1 89 ? 9.609 -4.047 -4.391 1 98.62 89 VAL B C 1
ATOM 1416 O O . VAL B 1 89 ? 9.383 -5.191 -4.789 1 98.62 89 VAL B O 1
ATOM 1419 N N . PRO B 1 90 ? 8.867 -2.955 -4.785 1 98.56 90 PRO B N 1
ATOM 1420 C CA . PRO B 1 90 ? 7.84 -3.156 -5.816 1 98.56 90 PRO B CA 1
ATOM 1421 C C . PRO B 1 90 ? 8.406 -3.775 -7.094 1 98.56 90 PRO B C 1
ATOM 1423 O O . PRO B 1 90 ? 9.5 -3.41 -7.531 1 98.56 90 PRO B O 1
ATOM 1426 N N . VAL B 1 91 ? 7.68 -4.73 -7.625 1 97.62 91 VAL B N 1
ATOM 1427 C CA . VAL B 1 91 ? 8.133 -5.461 -8.805 1 97.62 91 VAL B CA 1
ATOM 1428 C C . VAL B 1 91 ? 7.281 -5.074 -10.016 1 97.62 91 VAL B C 1
ATOM 1430 O O . VAL B 1 91 ? 7.758 -5.094 -11.148 1 97.62 91 VAL B O 1
ATOM 1433 N N . GLY B 1 92 ? 5.953 -4.801 -9.789 1 94.56 92 GLY B N 1
ATOM 1434 C CA . GLY B 1 92 ? 5.027 -4.422 -10.844 1 94.56 92 GLY B CA 1
ATOM 1435 C C . GLY B 1 92 ? 3.596 -4.293 -10.359 1 94.56 92 GLY B C 1
ATOM 1436 O O . GLY B 1 92 ? 3.34 -4.285 -9.156 1 94.56 92 GLY B O 1
ATOM 1437 N N . GLY B 1 93 ? 2.703 -4.039 -11.359 1 92.56 93 GLY B N 1
ATOM 1438 C CA . GLY B 1 93 ? 1.295 -3.865 -11.039 1 92.56 93 GLY B CA 1
ATOM 1439 C C . GLY B 1 93 ? 0.578 -2.93 -11.992 1 92.56 93 GLY B C 1
ATOM 1440 O O . GLY B 1 93 ? 0.998 -2.764 -13.141 1 92.56 93 GLY B O 1
ATOM 1441 N N . HIS B 1 94 ? -0.473 -2.553 -11.516 1 91.56 94 HIS B N 1
ATOM 1442 C CA . HIS B 1 94 ? -1.361 -1.653 -12.242 1 91.56 94 HIS B CA 1
ATOM 1443 C C . HIS B 1 94 ? -1.425 -0.283 -11.578 1 91.56 94 HIS B C 1
ATOM 1445 O O . HIS B 1 94 ? -1.458 -0.186 -10.344 1 91.56 94 HIS B O 1
ATOM 1451 N N . GLY B 1 95 ? -1.411 0.792 -12.406 1 86.69 95 GLY B N 1
ATOM 1452 C CA . GLY B 1 95 ? -1.729 2.113 -11.883 1 86.69 95 GLY B CA 1
ATOM 1453 C C . GLY B 1 95 ? -0.509 2.875 -11.406 1 86.69 95 GLY B C 1
ATOM 1454 O O . GLY B 1 95 ? -0.632 3.857 -10.672 1 86.69 95 GLY B O 1
ATOM 1455 N N . LEU B 1 96 ? 0.675 2.408 -11.641 1 85.88 96 LEU B N 1
ATOM 1456 C CA . LEU B 1 96 ? 1.885 3.162 -11.328 1 85.88 96 LEU B CA 1
ATOM 1457 C C . LEU B 1 96 ? 2.172 4.203 -12.406 1 85.88 96 LEU B C 1
ATOM 1459 O O . LEU B 1 96 ? 2.021 3.926 -13.602 1 85.88 96 LEU B O 1
ATOM 1463 N N . ALA B 1 97 ? 2.432 5.371 -11.891 1 79.88 97 ALA B N 1
ATOM 1464 C CA . ALA B 1 97 ? 2.787 6.422 -12.844 1 79.88 97 ALA B CA 1
ATOM 1465 C C . ALA B 1 97 ? 4.055 6.059 -13.609 1 79.88 97 ALA B C 1
ATOM 1467 O O . ALA B 1 97 ? 4.902 5.312 -13.109 1 79.88 97 ALA B O 1
ATOM 1468 N N . THR B 1 98 ? 4.078 6.406 -14.844 1 70.5 98 THR B N 1
ATOM 1469 C CA . THR B 1 98 ? 5.297 6.227 -15.625 1 70.5 98 THR B CA 1
ATOM 1470 C C . THR B 1 98 ? 6.289 7.352 -15.352 1 70.5 98 THR B C 1
ATOM 1472 O O . THR B 1 98 ? 5.895 8.508 -15.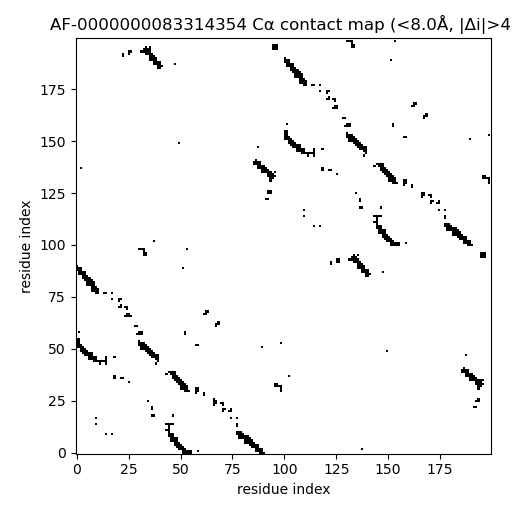18 1 70.5 98 THR B O 1
ATOM 1475 N N . VAL B 1 99 ? 7.52 6.984 -14.953 1 55.75 99 VAL B N 1
ATOM 1476 C CA . VAL B 1 99 ? 8.562 7.996 -14.812 1 55.75 99 VAL B CA 1
ATOM 1477 C C . VAL B 1 99 ? 8.758 8.719 -16.141 1 55.75 99 VAL B C 1
ATOM 1479 O O . VAL B 1 99 ? 8.898 8.086 -17.188 1 55.75 99 VAL B O 1
ATOM 1482 N N . PRO B 1 100 ? 8.789 10.195 -16.062 1 46.81 100 PRO B N 1
ATOM 1483 C CA . PRO B 1 100 ? 9.062 10.883 -17.328 1 46.81 100 PRO B CA 1
ATOM 1484 C C . PRO B 1 100 ? 10.445 10.547 -17.891 1 46.81 100 PRO B C 1
ATOM 1486 O O . PRO B 1 100 ? 11.359 10.203 -17.125 1 46.81 100 PRO B O 1
#